Protein AF-A0A951YF61-F1 (afdb_monomer)

Structure (mmCIF, N/CA/C/O backbone):
data_AF-A0A951YF61-F1
#
_entry.id   AF-A0A951YF61-F1
#
loop_
_atom_site.group_PDB
_atom_site.id
_atom_site.type_symbol
_atom_site.label_atom_id
_atom_site.label_alt_id
_atom_site.label_comp_id
_atom_site.label_asym_id
_atom_site.label_entity_id
_atom_site.label_seq_id
_atom_site.pdbx_PDB_ins_code
_atom_site.Cartn_x
_atom_site.Cartn_y
_atom_site.Cartn_z
_atom_site.occupancy
_atom_site.B_iso_or_equiv
_atom_site.auth_seq_id
_atom_site.auth_comp_id
_atom_site.auth_asym_id
_atom_site.auth_atom_id
_atom_site.pdbx_PDB_model_num
ATOM 1 N N . MET A 1 1 ? -25.506 31.146 -11.481 1.00 73.69 1 MET A N 1
ATOM 2 C CA . MET A 1 1 ? -24.614 30.826 -10.342 1.00 73.69 1 MET A CA 1
ATOM 3 C C . MET A 1 1 ? -25.398 30.425 -9.089 1.00 73.69 1 MET A C 1
ATOM 5 O O . MET A 1 1 ? -25.180 29.322 -8.614 1.00 73.69 1 MET A O 1
ATOM 9 N N . VAL A 1 2 ? -26.366 31.233 -8.625 1.00 86.19 2 VAL A N 1
ATOM 10 C CA . VAL A 1 2 ? -27.178 30.964 -7.411 1.00 86.19 2 VAL A CA 1
ATOM 11 C C . VAL A 1 2 ? -27.973 29.649 -7.463 1.00 86.19 2 VAL A C 1
ATOM 13 O O . VAL A 1 2 ? -28.016 28.915 -6.482 1.00 86.19 2 VAL A O 1
ATOM 16 N N . ILE A 1 3 ? -28.563 29.312 -8.616 1.00 84.50 3 ILE A N 1
ATOM 17 C CA . ILE A 1 3 ? -29.319 28.057 -8.779 1.00 84.50 3 ILE A CA 1
ATOM 18 C C . ILE A 1 3 ? -28.386 26.847 -8.641 1.00 84.50 3 ILE A C 1
ATOM 20 O O . ILE A 1 3 ? -28.692 25.931 -7.891 1.00 84.50 3 ILE A O 1
ATOM 24 N N . HIS A 1 4 ? -27.213 26.886 -9.281 1.00 85.00 4 HIS A N 1
ATOM 25 C CA . HIS A 1 4 ? -26.214 25.816 -9.204 1.00 85.00 4 HIS A CA 1
ATOM 26 C C . HIS A 1 4 ? -25.682 25.613 -7.776 1.00 85.00 4 HIS A C 1
ATOM 28 O O . HIS A 1 4 ? -25.505 24.477 -7.335 1.00 85.00 4 HIS A O 1
ATOM 34 N N . THR A 1 5 ? -25.437 26.697 -7.031 1.00 87.62 5 THR A N 1
ATOM 35 C CA . THR A 1 5 ? -25.013 26.612 -5.624 1.00 87.62 5 THR A CA 1
ATOM 36 C C . THR A 1 5 ? -26.134 26.102 -4.720 1.00 87.62 5 THR A C 1
ATOM 38 O O . THR A 1 5 ? -25.877 25.292 -3.835 1.00 87.62 5 THR A O 1
ATOM 41 N N . ALA A 1 6 ? -27.385 26.502 -4.959 1.00 89.69 6 ALA A N 1
ATOM 42 C CA . ALA A 1 6 ? -28.530 26.012 -4.194 1.00 89.69 6 ALA A CA 1
ATOM 43 C C . ALA A 1 6 ? -28.802 24.517 -4.443 1.00 89.69 6 ALA A C 1
ATOM 45 O O . ALA A 1 6 ? -29.037 23.770 -3.490 1.00 89.69 6 ALA A O 1
ATOM 46 N N . THR A 1 7 ? -28.714 24.052 -5.695 1.00 89.94 7 THR A N 1
ATOM 47 C CA . THR A 1 7 ? -28.892 22.633 -6.047 1.00 89.94 7 THR A CA 1
ATOM 48 C C . THR A 1 7 ? -27.768 21.763 -5.491 1.00 89.94 7 THR A C 1
ATOM 50 O O . THR A 1 7 ? -28.031 20.707 -4.922 1.00 89.94 7 THR A O 1
ATOM 53 N N . THR A 1 8 ? -26.510 22.205 -5.581 1.00 90.94 8 THR A N 1
ATOM 54 C CA . THR A 1 8 ? -25.388 21.460 -4.980 1.00 90.94 8 THR A CA 1
ATOM 55 C C . THR A 1 8 ? -25.484 21.407 -3.456 1.00 90.94 8 THR A C 1
ATOM 57 O O . THR A 1 8 ? -25.251 20.348 -2.874 1.00 90.94 8 THR A O 1
ATOM 60 N N . LEU A 1 9 ? -25.883 22.502 -2.799 1.00 90.62 9 LEU A N 1
ATOM 61 C CA . LEU A 1 9 ? -26.043 22.537 -1.344 1.00 90.62 9 LEU A CA 1
ATOM 62 C C . LEU A 1 9 ? -27.172 21.617 -0.865 1.00 90.62 9 LEU A C 1
ATOM 64 O O . LEU A 1 9 ? -26.981 20.860 0.084 1.00 90.62 9 LEU A O 1
ATOM 68 N N . THR A 1 10 ? -28.327 21.636 -1.531 1.00 89.25 10 THR A N 1
ATOM 69 C CA . THR A 1 10 ? -29.471 20.779 -1.173 1.00 89.25 10 THR A CA 1
ATOM 70 C C . THR A 1 10 ? -29.161 19.297 -1.370 1.00 89.25 10 THR A C 1
ATOM 72 O O . THR A 1 10 ? -29.391 18.511 -0.451 1.00 89.25 10 THR A O 1
ATOM 75 N N . ILE A 1 11 ? -28.552 18.907 -2.497 1.00 91.25 11 ILE A N 1
ATOM 76 C CA . ILE A 1 11 ? -28.112 17.519 -2.728 1.00 91.25 11 ILE A CA 1
ATOM 77 C C . ILE A 1 11 ? -27.099 17.087 -1.660 1.00 91.25 11 ILE A C 1
ATOM 79 O O . ILE A 1 11 ? -27.238 16.011 -1.073 1.00 91.25 11 ILE A O 1
ATOM 83 N N . ARG A 1 12 ? -26.110 17.938 -1.355 1.00 89.06 12 ARG A N 1
ATOM 84 C CA . ARG A 1 12 ? -25.097 17.660 -0.328 1.00 89.06 12 ARG A CA 1
ATOM 85 C C . ARG A 1 12 ? -25.721 17.489 1.057 1.00 89.06 12 ARG A C 1
ATOM 87 O O . ARG A 1 12 ? -25.354 16.555 1.761 1.00 89.06 12 ARG A O 1
ATOM 94 N N . LEU A 1 13 ? -26.676 18.337 1.442 1.00 88.88 13 LEU A N 1
ATOM 95 C CA . LEU A 1 13 ? -27.381 18.233 2.725 1.00 88.88 13 LEU A CA 1
ATOM 96 C C . LEU A 1 13 ? -28.215 16.950 2.824 1.00 88.88 13 LEU A C 1
ATOM 98 O O . LEU A 1 13 ? -28.198 16.297 3.866 1.00 88.88 13 LEU A O 1
ATOM 102 N N . ILE A 1 14 ? -28.899 16.555 1.746 1.00 89.62 14 ILE A N 1
ATOM 103 C CA . ILE A 1 14 ? -29.672 15.304 1.698 1.00 89.62 14 ILE A CA 1
ATOM 104 C C . ILE A 1 14 ? -28.743 14.090 1.834 1.00 89.62 14 ILE A C 1
ATOM 106 O O . ILE A 1 14 ? -29.035 13.187 2.619 1.00 89.62 14 ILE A O 1
ATOM 110 N N . LEU A 1 15 ? -27.615 14.074 1.114 1.00 83.81 15 LEU A N 1
ATOM 111 C CA . LEU A 1 15 ? -26.609 13.013 1.218 1.00 83.81 15 LEU A CA 1
ATOM 112 C C . LEU A 1 15 ? -26.015 12.938 2.627 1.00 83.81 15 LEU A C 1
ATOM 114 O O . LEU A 1 15 ? -26.013 11.864 3.222 1.00 83.81 15 LEU A O 1
ATOM 118 N N . LEU A 1 16 ? -25.583 14.069 3.193 1.00 82.62 16 LEU A N 1
ATOM 119 C CA . LEU A 1 16 ? -25.013 14.123 4.541 1.00 82.62 16 LEU A CA 1
ATOM 120 C C . LEU A 1 16 ? -26.012 13.662 5.603 1.00 82.62 16 LEU A C 1
ATOM 122 O O . LEU A 1 16 ? -25.642 12.892 6.485 1.00 82.62 16 LEU A O 1
ATOM 126 N N . ASN A 1 17 ? -27.281 14.068 5.507 1.00 82.75 17 ASN A N 1
ATOM 127 C CA . ASN A 1 17 ? -28.309 13.613 6.441 1.00 82.75 17 ASN A CA 1
ATOM 128 C C . ASN A 1 17 ? -28.613 12.122 6.286 1.00 82.75 17 ASN A C 1
ATOM 130 O O . ASN A 1 17 ? -28.782 11.449 7.298 1.00 82.75 17 ASN A O 1
ATOM 134 N N . ARG A 1 18 ? -28.641 11.579 5.062 1.00 81.06 18 ARG A N 1
ATOM 135 C CA . ARG A 1 18 ? -28.805 10.130 4.853 1.00 81.06 18 ARG A CA 1
ATOM 136 C C . ARG A 1 18 ? -27.631 9.339 5.419 1.00 81.06 18 ARG A C 1
ATOM 138 O O . ARG A 1 18 ? -27.862 8.374 6.136 1.00 81.06 18 ARG A O 1
ATOM 145 N N . VAL A 1 19 ? -26.398 9.764 5.146 1.00 74.88 19 VAL A N 1
ATOM 146 C CA . VAL A 1 19 ? -25.181 9.120 5.665 1.00 74.88 19 VAL A CA 1
ATOM 147 C C . VAL A 1 19 ? -25.150 9.189 7.190 1.00 74.88 19 VAL A C 1
ATOM 149 O O . VAL A 1 19 ? -25.006 8.159 7.835 1.00 74.88 19 VAL A O 1
ATOM 152 N N . LYS A 1 20 ? -25.395 10.366 7.780 1.00 74.25 20 LYS A N 1
ATOM 153 C CA . LYS A 1 20 ? -25.482 10.546 9.236 1.00 74.25 20 LYS A CA 1
ATOM 154 C C . LYS A 1 20 ? -26.567 9.668 9.860 1.00 74.25 20 LYS A C 1
ATOM 156 O O . LYS A 1 20 ? -26.330 9.043 10.886 1.00 74.25 20 LYS A O 1
ATOM 161 N N . HIS A 1 21 ? -27.751 9.612 9.254 1.00 70.69 21 HIS A N 1
ATOM 162 C CA . HIS A 1 21 ? -28.854 8.785 9.747 1.00 70.69 21 HIS A CA 1
ATOM 163 C C . HIS A 1 21 ? -28.537 7.292 9.653 1.00 70.69 21 HIS A C 1
ATOM 165 O O . HIS A 1 21 ? -28.846 6.549 10.578 1.00 70.69 21 HIS A O 1
ATOM 171 N N . ASN A 1 22 ? -27.882 6.857 8.575 1.00 64.44 22 ASN A N 1
ATOM 172 C CA . ASN A 1 22 ? -27.458 5.469 8.396 1.00 64.44 22 ASN A CA 1
ATOM 173 C C . ASN A 1 22 ? -26.302 5.075 9.332 1.00 64.44 22 ASN A C 1
ATOM 175 O O . ASN A 1 22 ? -26.303 3.946 9.814 1.00 64.44 22 ASN A O 1
ATOM 179 N N . LEU A 1 23 ? -25.384 6.000 9.640 1.00 65.50 23 LEU A N 1
ATOM 180 C CA . LEU A 1 23 ? -24.336 5.839 10.659 1.00 65.50 23 LEU A CA 1
ATOM 181 C C . LEU A 1 23 ? -24.937 5.684 12.061 1.00 65.50 23 LEU A C 1
ATOM 183 O O . LEU A 1 23 ? -24.612 4.743 12.773 1.00 65.50 23 LEU A O 1
ATOM 187 N N . ILE A 1 24 ? -25.870 6.567 12.444 1.00 63.41 24 ILE A N 1
ATOM 188 C CA . ILE A 1 24 ? -26.538 6.512 13.759 1.00 63.41 24 ILE A CA 1
ATOM 189 C C . ILE A 1 24 ? -27.401 5.248 13.894 1.00 63.41 24 ILE A C 1
ATOM 191 O O . ILE A 1 24 ? -27.515 4.695 14.984 1.00 63.41 24 ILE A O 1
ATOM 195 N N . LYS A 1 25 ? -28.005 4.776 12.796 1.00 61.78 25 LYS A N 1
ATOM 196 C CA . LYS A 1 25 ? -28.762 3.517 12.760 1.00 61.78 25 LYS A CA 1
ATOM 197 C C . LYS A 1 25 ? -27.886 2.258 12.744 1.00 61.78 25 LYS A C 1
ATOM 199 O O . LYS A 1 25 ? -28.442 1.173 12.863 1.00 61.78 25 LYS A O 1
ATOM 204 N N . GLY A 1 26 ? -26.567 2.383 12.575 1.00 58.09 26 GLY A N 1
ATOM 205 C CA . GLY A 1 26 ? -25.647 1.245 12.465 1.00 58.09 26 GLY A CA 1
ATOM 206 C C . GLY A 1 26 ? -25.730 0.478 11.138 1.00 58.09 26 GLY A C 1
ATOM 207 O O . GLY A 1 26 ? -25.148 -0.593 11.021 1.00 58.09 26 GLY A O 1
ATOM 208 N N . ASN A 1 27 ? -26.434 1.008 10.129 1.00 55.34 27 ASN A N 1
ATOM 209 C CA . ASN A 1 27 ? -26.542 0.386 8.800 1.00 55.34 27 ASN A CA 1
ATOM 210 C C . ASN A 1 27 ? -25.282 0.593 7.946 1.00 55.34 27 ASN A C 1
ATOM 212 O O . ASN A 1 27 ? -25.083 -0.108 6.958 1.00 55.34 27 ASN A O 1
ATOM 216 N N . VAL A 1 28 ? -24.480 1.601 8.286 1.00 62.78 28 VAL A N 1
ATOM 217 C CA . VAL A 1 28 ? -23.180 1.897 7.684 1.00 62.78 28 VAL A CA 1
ATOM 218 C C . VAL A 1 28 ? -22.221 2.106 8.841 1.00 62.78 28 VAL A C 1
ATOM 220 O O . VAL A 1 28 ? -22.506 2.910 9.730 1.00 62.78 28 VAL A O 1
ATOM 223 N N . GLY A 1 29 ? -21.110 1.387 8.836 1.00 72.81 29 GLY A N 1
ATOM 224 C CA . GLY A 1 29 ? -20.110 1.489 9.878 1.00 72.81 29 GLY A CA 1
ATOM 225 C C . GLY A 1 29 ? -18.817 0.797 9.485 1.00 72.81 29 GLY A C 1
ATOM 226 O O . GLY A 1 29 ? -18.794 0.026 8.531 1.00 72.81 29 GLY A O 1
ATOM 227 N N . PHE A 1 30 ? -17.761 1.114 10.217 1.00 82.25 30 PHE A N 1
ATOM 228 C CA . PHE A 1 30 ? -16.417 0.630 9.988 1.00 82.25 30 PHE A CA 1
ATOM 229 C C . PHE A 1 30 ? -16.247 -0.720 10.670 1.00 82.25 30 PHE A C 1
ATOM 231 O O . PHE A 1 30 ? -16.452 -0.837 11.886 1.00 82.25 30 PHE A O 1
ATOM 238 N N . ASN A 1 31 ? -15.886 -1.743 9.899 1.00 88.88 31 ASN A N 1
ATOM 239 C CA . ASN A 1 31 ? -15.579 -3.061 10.444 1.00 88.88 31 ASN A CA 1
ATOM 240 C C . ASN A 1 31 ? -14.391 -2.923 11.400 1.00 88.88 31 ASN A C 1
ATOM 242 O O . ASN A 1 31 ? -13.278 -2.604 10.987 1.00 88.88 31 ASN A O 1
ATOM 246 N N . THR A 1 32 ? -14.661 -3.104 12.690 1.00 90.50 32 THR A N 1
ATOM 247 C CA . THR A 1 32 ? -13.733 -2.767 13.766 1.00 90.50 32 THR A CA 1
ATOM 248 C C . THR A 1 32 ? -13.248 -4.028 14.468 1.00 90.50 32 THR A C 1
ATOM 250 O O . THR A 1 32 ? -14.054 -4.866 14.882 1.00 90.50 32 THR A O 1
ATOM 253 N N . LEU A 1 33 ? -11.937 -4.131 14.648 1.00 91.56 33 LEU A N 1
ATOM 254 C CA . LEU A 1 33 ? -11.266 -5.165 15.427 1.00 91.56 33 LEU A CA 1
ATOM 255 C C . LEU A 1 33 ? -10.700 -4.561 16.718 1.00 91.56 33 LEU A C 1
ATOM 257 O O . LEU A 1 33 ? -10.075 -3.504 16.677 1.00 91.56 33 LEU A O 1
ATOM 261 N N . ILE A 1 34 ? -10.875 -5.237 17.856 1.00 90.75 34 ILE A N 1
ATOM 262 C CA . ILE A 1 34 ? -10.226 -4.850 19.121 1.00 90.75 34 ILE A CA 1
ATOM 263 C C . ILE A 1 34 ? -9.007 -5.743 19.371 1.00 90.75 34 ILE A C 1
ATOM 265 O O . ILE A 1 34 ? -9.116 -6.968 19.345 1.00 90.75 34 ILE A O 1
ATOM 269 N N . ILE A 1 35 ? -7.853 -5.143 19.660 1.00 89.25 35 ILE A N 1
ATOM 270 C CA . ILE A 1 35 ? -6.665 -5.850 20.148 1.00 89.25 35 ILE A CA 1
ATOM 271 C C . ILE A 1 35 ? -6.509 -5.546 21.635 1.00 89.25 35 ILE A C 1
ATOM 273 O O . ILE A 1 35 ? -6.228 -4.412 22.021 1.00 89.25 35 ILE A O 1
ATOM 277 N N . GLY A 1 36 ? -6.708 -6.568 22.460 1.00 84.50 36 GLY A N 1
ATOM 278 C CA . GLY A 1 36 ? -6.761 -6.462 23.914 1.00 84.50 36 GLY A CA 1
ATOM 279 C C . GLY A 1 36 ? -7.874 -7.344 24.473 1.00 84.50 36 GLY A C 1
ATOM 280 O O . GLY A 1 36 ? -8.996 -7.337 23.976 1.00 84.50 36 GLY A O 1
ATOM 281 N N . GLY A 1 37 ? -7.554 -8.127 25.501 1.00 73.94 37 GLY A N 1
ATOM 282 C CA . GLY A 1 37 ? -8.523 -8.964 26.221 1.00 73.94 37 GLY A CA 1
ATOM 283 C C . GLY A 1 37 ? -8.593 -8.653 27.716 1.00 73.94 37 GLY A C 1
ATOM 284 O O . GLY A 1 37 ? -9.170 -9.420 28.477 1.00 73.94 37 GLY A O 1
ATOM 285 N N . ASN A 1 38 ? -7.967 -7.561 28.156 1.0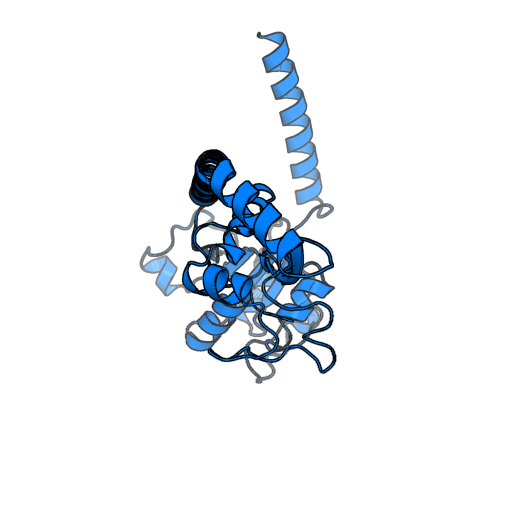0 78.00 38 ASN A N 1
ATOM 286 C CA . ASN A 1 38 ? -7.973 -7.135 29.551 1.00 78.00 38 ASN A CA 1
ATOM 287 C C . ASN A 1 38 ? -9.276 -6.384 29.897 1.00 78.00 38 ASN A C 1
ATOM 289 O O . ASN A 1 38 ? -10.100 -6.063 29.037 1.00 78.00 38 ASN A O 1
ATOM 293 N N . GLN A 1 39 ? -9.457 -6.067 31.181 1.00 79.62 39 GLN A N 1
ATOM 294 C CA . GLN A 1 39 ? -10.623 -5.315 31.650 1.00 79.62 39 GLN A CA 1
ATOM 295 C C . GLN A 1 39 ? -10.740 -3.935 30.974 1.00 79.62 39 GLN A C 1
ATOM 297 O O . GLN A 1 39 ? -11.849 -3.507 30.667 1.00 79.62 39 GLN A O 1
ATOM 302 N N . LYS A 1 40 ? -9.610 -3.283 30.652 1.00 79.19 40 LYS A N 1
ATOM 303 C CA . LYS A 1 40 ? -9.591 -2.002 29.926 1.00 79.19 40 LYS A CA 1
ATOM 304 C C . LYS A 1 40 ? -10.273 -2.107 28.560 1.00 79.19 40 LYS A C 1
ATOM 306 O O . LYS A 1 40 ? -11.107 -1.265 28.241 1.00 79.19 40 LYS A O 1
ATOM 311 N N . ALA A 1 41 ? -9.983 -3.156 27.786 1.00 83.19 41 ALA A N 1
ATOM 312 C CA . ALA A 1 41 ? -10.622 -3.398 26.493 1.00 83.19 41 ALA A CA 1
ATOM 313 C C . ALA A 1 41 ? -12.144 -3.606 26.625 1.00 83.19 41 ALA A C 1
ATOM 315 O O . ALA A 1 41 ? -12.919 -3.093 25.815 1.00 83.19 41 ALA A O 1
ATOM 316 N N . ILE A 1 42 ? -12.586 -4.299 27.683 1.00 85.81 42 ILE A N 1
ATOM 317 C CA . ILE A 1 42 ? -14.012 -4.507 27.985 1.00 85.81 42 ILE A CA 1
ATOM 318 C C . ILE A 1 42 ? -14.697 -3.179 28.325 1.00 85.81 42 ILE A C 1
ATOM 320 O O . ILE A 1 42 ? -15.775 -2.887 27.800 1.00 85.81 42 ILE A O 1
ATOM 324 N N . ASP A 1 43 ? -14.083 -2.370 29.186 1.00 84.75 43 ASP A N 1
ATOM 325 C CA . ASP A 1 43 ? -14.619 -1.070 29.594 1.00 84.75 43 ASP A CA 1
ATOM 326 C C . ASP A 1 43 ? -14.667 -0.100 28.407 1.00 84.75 43 ASP A C 1
ATOM 328 O O . ASP A 1 43 ? -15.663 0.603 28.212 1.00 84.75 43 ASP A O 1
ATOM 332 N N . LEU A 1 44 ? -13.646 -0.135 27.545 1.00 84.25 44 LEU A N 1
ATOM 333 C CA . LEU A 1 44 ? -13.605 0.612 26.295 1.00 84.25 44 LEU A CA 1
ATOM 334 C C . LEU A 1 44 ? -14.759 0.209 25.370 1.00 84.25 44 LEU A C 1
ATOM 336 O O . LEU A 1 44 ? -15.533 1.068 24.951 1.00 84.25 44 LEU A O 1
ATOM 340 N N . TYR A 1 45 ? -14.939 -1.087 25.110 1.00 86.81 45 TYR A N 1
ATOM 341 C CA . TYR A 1 45 ? -16.046 -1.589 24.294 1.00 86.81 45 TYR A CA 1
ATOM 342 C C . TYR A 1 45 ? -17.413 -1.163 24.843 1.00 86.81 45 TYR A C 1
ATOM 344 O O . TYR A 1 45 ? -18.274 -0.699 24.088 1.00 86.81 45 TYR A O 1
ATOM 352 N N . LYS A 1 46 ? -17.612 -1.262 26.164 1.00 86.31 46 LYS A N 1
ATOM 353 C CA . LYS A 1 46 ? -18.848 -0.823 26.825 1.00 86.31 46 LYS A CA 1
ATOM 354 C C . LYS A 1 46 ? -19.058 0.681 26.710 1.00 86.31 46 LYS A C 1
ATOM 356 O O . LYS A 1 46 ? -20.186 1.102 26.474 1.00 86.31 46 LYS A O 1
ATOM 361 N N . SER A 1 47 ? -18.004 1.485 26.839 1.00 82.19 47 SER A N 1
ATOM 362 C CA . SER A 1 47 ? -18.099 2.942 26.705 1.00 82.19 47 SER A CA 1
ATOM 363 C C . SER A 1 47 ? -18.470 3.366 25.278 1.00 82.19 47 SER A C 1
ATOM 365 O O . SER A 1 47 ? -19.348 4.209 25.100 1.00 82.19 47 SER A O 1
ATOM 367 N N . ILE A 1 48 ? -17.894 2.716 24.259 1.00 80.44 48 ILE A N 1
ATOM 368 C CA . ILE A 1 48 ? -18.196 2.992 22.848 1.00 80.44 48 ILE A CA 1
ATOM 369 C C . ILE A 1 48 ? -19.629 2.557 22.520 1.00 80.44 48 ILE A C 1
ATOM 371 O O . ILE A 1 48 ? -20.395 3.337 21.956 1.00 80.44 48 ILE A O 1
ATOM 375 N N . THR A 1 49 ? -20.017 1.345 22.924 1.00 79.94 49 THR A N 1
ATOM 376 C CA . THR A 1 49 ? -21.338 0.768 22.615 1.00 79.94 49 THR A CA 1
ATOM 377 C C . THR A 1 49 ? -22.466 1.402 23.437 1.00 79.94 49 THR A C 1
ATOM 379 O O . THR A 1 49 ? -23.596 1.509 22.967 1.00 79.94 49 THR A O 1
ATOM 382 N N . GLY A 1 50 ? -22.177 1.841 24.666 1.00 73.38 50 GLY A N 1
ATOM 383 C CA . GLY A 1 50 ? -23.136 2.494 25.561 1.00 73.38 50 GLY A CA 1
ATOM 384 C C . GLY A 1 50 ? -23.400 3.965 25.229 1.00 73.38 50 GLY A C 1
ATOM 385 O O . GLY A 1 50 ? -24.395 4.534 25.685 1.00 73.38 50 GLY A O 1
ATOM 386 N N . SER A 1 51 ? -22.543 4.594 24.422 1.00 67.75 51 SER A N 1
ATOM 387 C CA . SER A 1 51 ? -22.735 5.972 23.977 1.00 67.75 51 SER A CA 1
ATOM 388 C C . SER A 1 51 ? -23.855 6.062 22.921 1.00 67.75 51 SER A C 1
ATOM 390 O O . SER A 1 51 ? -23.914 5.298 21.960 1.00 67.75 51 SER A O 1
ATOM 392 N N . ARG A 1 52 ? -24.769 7.042 23.049 1.00 55.34 52 ARG A N 1
ATOM 393 C CA . ARG A 1 52 ? -25.847 7.297 22.055 1.00 55.34 52 ARG A CA 1
ATOM 394 C C . ARG A 1 52 ? -25.322 7.736 20.679 1.00 55.34 52 ARG A C 1
ATOM 396 O O . ARG A 1 52 ? -26.101 7.860 19.735 1.00 55.34 52 ARG A O 1
ATOM 403 N N . ARG A 1 53 ? -24.025 8.026 20.576 1.00 57.28 53 ARG A N 1
ATOM 404 C CA . ARG A 1 53 ? -23.320 8.377 19.346 1.00 57.28 53 ARG A CA 1
ATOM 405 C C . ARG A 1 53 ? -22.328 7.264 19.043 1.00 57.28 53 ARG A C 1
ATOM 407 O O . ARG A 1 53 ? -21.128 7.465 19.181 1.00 57.28 53 ARG A O 1
ATOM 414 N N . ALA A 1 54 ? -22.834 6.105 18.624 1.00 58.47 54 ALA A N 1
ATOM 415 C CA . ALA A 1 54 ? -21.974 5.073 18.063 1.00 58.47 54 ALA A CA 1
ATOM 416 C C . ALA A 1 54 ? -21.081 5.735 17.002 1.00 58.47 54 ALA A C 1
ATOM 418 O O . ALA A 1 54 ? -21.585 6.358 16.064 1.00 58.47 54 ALA A O 1
ATOM 419 N N . LEU A 1 55 ? -19.762 5.633 17.165 1.00 63.53 55 LEU A N 1
ATOM 420 C CA . LEU A 1 55 ? -18.741 6.229 16.291 1.00 63.53 55 LEU A CA 1
ATOM 421 C C . LEU A 1 55 ? -18.728 5.596 14.878 1.00 63.53 55 LEU A C 1
ATOM 423 O O . LEU A 1 55 ? -17.767 5.741 14.129 1.00 63.53 55 LEU A O 1
ATOM 427 N N . GLY A 1 56 ? -19.800 4.889 14.508 1.00 72.69 56 GLY A N 1
ATOM 428 C CA . GLY A 1 56 ? -19.894 4.059 13.320 1.00 72.69 56 GLY A CA 1
ATOM 429 C C . GLY A 1 56 ? -19.166 2.726 13.469 1.00 72.69 56 GLY A C 1
ATOM 430 O O . GLY A 1 56 ? -18.955 2.074 12.464 1.00 72.69 56 GLY A O 1
ATOM 431 N N . ASN A 1 57 ? -18.755 2.301 14.666 1.00 83.75 57 ASN A N 1
ATOM 432 C CA . ASN A 1 57 ? -18.042 1.033 14.842 1.00 83.75 57 ASN A CA 1
ATOM 433 C C . ASN A 1 57 ? -18.968 -0.179 14.699 1.00 83.75 57 ASN A C 1
ATOM 435 O O . ASN A 1 57 ? -19.945 -0.309 15.436 1.00 83.75 57 ASN A O 1
ATOM 439 N N . VAL A 1 58 ? -18.612 -1.103 13.806 1.00 85.69 58 VAL A N 1
ATOM 440 C CA . VAL A 1 58 ? -19.199 -2.446 13.717 1.00 85.69 58 VAL A CA 1
ATOM 441 C C . VAL A 1 58 ? -18.151 -3.439 14.197 1.00 85.69 58 VAL A C 1
ATOM 443 O O . VAL A 1 58 ? -17.281 -3.860 13.437 1.00 85.69 58 VAL A O 1
ATOM 446 N N . PHE A 1 59 ? -18.207 -3.799 15.477 1.00 88.62 59 PHE A N 1
ATOM 447 C CA . PHE A 1 59 ? -17.234 -4.710 16.073 1.00 88.62 59 PHE A CA 1
ATOM 448 C C . PHE A 1 59 ? -17.392 -6.131 15.519 1.00 88.62 59 PHE A C 1
ATOM 450 O O . PHE A 1 59 ? -18.412 -6.781 15.743 1.00 88.62 59 PHE A O 1
ATOM 457 N N . LYS A 1 60 ? -16.380 -6.612 14.788 1.00 90.12 60 LYS A N 1
ATOM 458 C CA . LYS A 1 60 ? -16.359 -7.964 14.202 1.00 90.12 60 LYS A CA 1
ATOM 459 C C . LYS A 1 60 ? -15.816 -9.013 15.158 1.00 90.12 60 LYS A C 1
ATOM 461 O O . LYS A 1 60 ? -16.223 -10.166 15.077 1.00 90.12 60 LYS A O 1
ATOM 466 N N . GLY A 1 61 ? -14.932 -8.615 16.066 1.00 89.69 61 GLY A N 1
ATOM 467 C CA . GLY A 1 61 ? -14.342 -9.506 17.051 1.00 89.69 61 GLY A CA 1
ATOM 468 C C . GLY A 1 61 ? -13.141 -8.891 17.754 1.00 89.69 61 GLY A C 1
ATOM 469 O O . GLY A 1 61 ? -12.879 -7.690 17.627 1.00 89.69 61 GLY A O 1
ATOM 470 N N . PHE A 1 62 ? -12.420 -9.720 18.502 1.00 90.69 62 PHE A N 1
ATOM 471 C CA . PHE A 1 62 ? -11.230 -9.302 19.237 1.00 90.69 62 PHE A CA 1
ATOM 472 C C . PHE A 1 62 ? -10.074 -10.313 19.136 1.00 90.69 62 PHE A C 1
ATOM 474 O O . PHE A 1 62 ? -10.281 -11.489 18.818 1.00 90.69 62 PHE A O 1
ATOM 481 N N . ILE A 1 63 ? -8.857 -9.840 19.421 1.00 89.12 63 ILE A N 1
ATOM 482 C CA . ILE A 1 63 ? -7.615 -10.625 19.517 1.00 89.12 63 ILE A CA 1
ATOM 483 C C . ILE A 1 63 ? -6.945 -10.350 20.870 1.00 89.12 63 ILE A C 1
ATOM 485 O O . ILE A 1 63 ? -6.889 -9.207 21.327 1.00 89.12 63 ILE A O 1
ATOM 489 N N . TYR A 1 64 ? -6.391 -11.386 21.502 1.00 82.62 64 TYR A N 1
ATOM 490 C CA . TYR A 1 64 ? -5.609 -11.239 22.734 1.00 82.62 64 TYR A CA 1
ATOM 491 C C . TYR A 1 64 ? -4.209 -10.662 22.473 1.00 82.62 64 TYR A C 1
ATOM 493 O O . TYR A 1 64 ? -3.496 -11.136 21.587 1.00 82.62 64 TYR A O 1
ATOM 501 N N . SER A 1 65 ? -3.809 -9.683 23.295 1.00 71.62 65 SER A N 1
ATOM 502 C CA . SER A 1 65 ? -2.440 -9.136 23.341 1.00 71.62 65 SER A CA 1
ATOM 503 C C . SER A 1 65 ? -1.447 -10.164 23.897 1.00 71.62 65 SER A C 1
ATOM 505 O O . SER A 1 65 ? -0.409 -10.446 23.303 1.00 71.62 65 SER A O 1
ATOM 507 N N . THR A 1 66 ? -1.819 -10.808 25.004 1.00 66.25 66 THR A N 1
ATOM 508 C CA . THR A 1 66 ? -0.928 -11.651 25.810 1.00 66.25 66 THR A CA 1
ATOM 509 C C . THR A 1 66 ? -1.523 -13.057 25.945 1.00 66.25 66 THR A C 1
ATOM 511 O O . THR A 1 66 ? -2.736 -13.240 25.856 1.00 66.25 66 THR A O 1
ATOM 514 N N . LYS A 1 67 ? -0.677 -14.078 26.149 1.00 57.06 67 LYS A N 1
ATOM 515 C CA . LYS A 1 67 ? -1.107 -15.483 26.330 1.00 57.06 67 LYS A CA 1
ATOM 516 C C . LYS A 1 67 ? -1.910 -15.728 27.614 1.00 57.06 67 LYS A C 1
ATOM 518 O O . LYS A 1 67 ? -2.458 -16.815 27.775 1.00 57.06 67 LYS A O 1
ATOM 523 N N . GLU A 1 68 ? -1.945 -14.768 28.534 1.00 53.50 68 GLU A N 1
ATOM 524 C CA . GLU A 1 68 ? -2.696 -14.910 29.775 1.00 53.50 68 GLU A CA 1
ATOM 525 C C . GLU A 1 68 ? -4.182 -14.630 29.550 1.00 53.50 68 GLU A C 1
ATOM 527 O O . GLU A 1 68 ? -4.587 -13.594 29.024 1.00 53.50 68 GLU A O 1
ATOM 532 N N . ASN A 1 69 ? -4.981 -15.619 29.950 1.00 52.72 69 ASN A N 1
ATOM 533 C CA . ASN A 1 69 ? -6.429 -15.695 29.828 1.00 52.72 69 ASN A CA 1
ATOM 534 C C . ASN A 1 69 ? -7.131 -14.550 30.581 1.00 52.72 69 ASN A C 1
ATOM 536 O O . ASN A 1 69 ? -7.611 -14.723 31.702 1.00 52.72 69 ASN A O 1
ATOM 540 N N . GLY A 1 70 ? -7.232 -13.384 29.947 1.00 54.47 70 GLY A N 1
ATOM 541 C CA . GLY A 1 70 ? -8.143 -12.307 30.332 1.00 54.47 70 GLY A CA 1
ATOM 542 C C . GLY A 1 70 ? -9.574 -12.661 29.935 1.00 54.47 70 GLY A C 1
ATOM 543 O O . GLY A 1 70 ? -10.096 -12.203 28.923 1.00 54.47 70 GLY A O 1
ATOM 544 N N . ASN A 1 71 ? -10.206 -13.549 30.697 1.00 64.56 71 ASN A N 1
ATOM 545 C CA . ASN A 1 71 ? -11.551 -14.029 30.401 1.00 64.56 71 ASN A CA 1
ATOM 546 C C . ASN A 1 71 ? -12.594 -12.938 30.683 1.00 64.56 71 ASN A C 1
ATOM 548 O O . ASN A 1 71 ? -12.891 -12.634 31.836 1.00 64.56 71 ASN A O 1
ATOM 552 N N . GLY A 1 72 ? -13.195 -12.394 29.625 1.00 70.75 72 GLY A N 1
ATOM 553 C CA . GLY A 1 72 ? -14.380 -11.539 29.738 1.00 70.75 72 GLY A CA 1
ATOM 554 C C . GLY A 1 72 ? -14.839 -10.934 28.414 1.00 70.75 72 GLY A C 1
ATOM 555 O O . GLY A 1 72 ? -16.040 -10.807 28.186 1.00 70.75 72 GLY A O 1
ATOM 556 N N . MET A 1 73 ? -13.911 -10.631 27.500 1.00 80.44 73 MET A N 1
ATOM 557 C CA . MET A 1 73 ? -14.241 -10.051 26.189 1.00 80.44 73 MET A CA 1
ATOM 558 C C . MET A 1 73 ? -15.040 -11.019 25.301 1.00 80.44 73 MET A C 1
ATOM 560 O O . MET A 1 73 ? -15.938 -10.594 24.577 1.00 80.44 73 MET A O 1
ATOM 564 N N . SER A 1 74 ? -14.778 -12.326 25.429 1.00 80.94 74 SER A N 1
ATOM 565 C CA . SER A 1 74 ? -15.475 -13.403 24.710 1.00 80.94 74 SER A CA 1
ATOM 566 C C . SER A 1 74 ? -16.980 -13.475 24.985 1.00 80.94 74 SER A C 1
ATOM 568 O O . SER A 1 74 ? -17.712 -14.083 24.210 1.00 80.94 74 SER A O 1
ATOM 570 N N . GLN A 1 75 ? -17.460 -12.843 26.062 1.00 82.62 75 GLN A N 1
ATOM 571 C CA . GLN A 1 75 ? -18.892 -12.718 26.352 1.00 82.62 75 GLN A CA 1
ATOM 572 C C . GLN A 1 75 ? -19.584 -11.670 25.470 1.00 82.62 75 GLN A C 1
ATOM 574 O O . GLN A 1 75 ? -20.801 -11.716 25.309 1.00 82.62 75 GLN A O 1
ATOM 579 N N . TYR A 1 76 ? -18.824 -10.715 24.931 1.00 84.50 76 TYR A N 1
ATOM 580 C CA . TYR A 1 76 ? -19.347 -9.586 24.164 1.00 84.50 76 TYR A CA 1
ATOM 581 C C . TYR A 1 76 ? -19.021 -9.686 22.673 1.00 84.50 76 TYR A C 1
ATOM 583 O O . TYR A 1 76 ? -19.830 -9.262 21.852 1.00 84.50 76 TYR A O 1
ATOM 591 N N . LEU A 1 77 ? -17.850 -10.229 22.323 1.00 86.62 77 LEU A N 1
ATOM 592 C CA . LEU A 1 77 ? -17.356 -10.323 20.950 1.00 86.62 77 LEU A CA 1
ATOM 593 C C . LEU A 1 77 ? -16.714 -11.690 20.682 1.00 86.62 77 LEU A C 1
ATOM 595 O O . LEU A 1 77 ? -16.103 -12.260 21.586 1.00 86.62 77 LEU A O 1
ATOM 599 N N . PRO A 1 78 ? -16.796 -12.217 19.448 1.00 88.19 78 PRO A N 1
ATOM 600 C CA . PRO A 1 78 ? -16.106 -13.449 19.088 1.00 88.19 78 PRO A CA 1
ATOM 601 C C . PRO A 1 78 ? -14.587 -13.234 19.052 1.00 88.19 78 PRO A C 1
ATOM 603 O O . PRO A 1 78 ? -14.095 -12.188 18.621 1.00 88.19 78 PRO A O 1
ATOM 606 N N . GLN A 1 79 ? -13.838 -14.245 19.488 1.00 89.00 79 GLN A N 1
ATOM 607 C CA . GLN A 1 79 ? -12.386 -14.269 19.339 1.00 89.00 79 GLN A CA 1
ATOM 608 C C . GLN A 1 79 ? -12.044 -14.699 17.909 1.00 89.00 79 GLN A C 1
ATOM 610 O O . GLN A 1 79 ? -12.411 -15.801 17.506 1.00 89.00 79 GLN A O 1
ATOM 615 N N . LEU A 1 80 ? -11.339 -13.847 17.160 1.00 87.50 80 LEU A N 1
ATOM 616 C CA . LEU A 1 80 ? -11.002 -14.116 15.752 1.00 87.50 80 LEU A CA 1
ATOM 617 C C . LEU A 1 80 ? -9.653 -14.825 15.576 1.00 87.50 80 LEU A C 1
ATOM 619 O O . LEU A 1 80 ? -9.392 -15.366 14.510 1.00 87.50 80 LEU A O 1
ATOM 623 N N . GLY A 1 81 ? -8.812 -14.852 16.615 1.00 85.56 81 GLY A N 1
ATOM 624 C CA . GLY A 1 81 ? -7.541 -15.577 16.600 1.00 85.56 81 GLY A CA 1
ATOM 625 C C . GLY A 1 81 ? -6.489 -14.960 17.519 1.00 85.56 81 GLY A C 1
ATOM 626 O O . GLY A 1 81 ? -6.803 -14.459 18.605 1.00 85.56 81 GLY A O 1
ATOM 627 N N . HIS A 1 82 ? -5.233 -15.021 17.076 1.00 86.00 82 HIS A N 1
ATOM 628 C CA . HIS A 1 82 ? -4.056 -14.498 17.776 1.00 86.00 82 HIS A CA 1
ATOM 629 C C . HIS A 1 82 ? -3.354 -13.398 16.973 1.00 86.00 82 HIS A C 1
ATOM 631 O O . HIS A 1 82 ? -3.547 -13.269 15.768 1.00 86.00 82 HIS A O 1
ATOM 637 N N . LEU A 1 83 ? -2.465 -12.644 17.631 1.00 84.06 83 LEU A N 1
ATOM 638 C CA . LEU A 1 83 ? -1.696 -11.572 16.991 1.00 84.06 83 LEU A CA 1
ATOM 639 C C . LEU A 1 83 ? -0.848 -12.055 15.795 1.00 84.06 83 LEU A C 1
ATOM 641 O O . LEU A 1 83 ? -0.560 -11.286 14.883 1.00 84.06 83 LEU A O 1
ATOM 645 N N . SER A 1 84 ? -0.470 -13.336 15.768 1.00 85.38 84 SER A N 1
ATOM 646 C CA . SER A 1 84 ? 0.238 -13.961 14.644 1.00 85.38 84 SER A CA 1
ATOM 647 C C . SER A 1 84 ? -0.581 -14.056 13.357 1.00 85.38 84 SER A C 1
ATOM 649 O O . SER A 1 84 ? 0.011 -14.199 12.297 1.00 85.38 84 SER A O 1
ATOM 651 N N . GLU A 1 85 ? -1.909 -14.009 13.451 1.00 87.69 85 GLU A N 1
ATOM 652 C CA . GLU A 1 85 ? -2.842 -14.133 12.325 1.00 87.69 85 GLU A CA 1
ATOM 653 C C . GLU A 1 85 ? -3.514 -12.792 11.997 1.00 87.69 85 GLU A C 1
ATOM 655 O O . GLU A 1 85 ? -4.478 -12.749 11.236 1.00 87.69 85 GLU A O 1
ATOM 660 N N . LEU A 1 86 ? -3.011 -11.693 12.569 1.00 88.50 86 LEU A N 1
ATOM 661 C CA . LEU A 1 86 ? -3.593 -10.358 12.458 1.00 88.50 86 LEU A CA 1
ATOM 662 C C . LEU A 1 86 ? -3.833 -9.951 11.001 1.00 88.50 86 LEU A C 1
ATOM 664 O O . LEU A 1 86 ? -4.917 -9.482 10.670 1.00 88.50 86 LEU A O 1
ATOM 668 N N . GLU A 1 87 ? -2.851 -10.163 10.125 1.00 87.88 87 GLU A N 1
ATOM 669 C CA . GLU A 1 87 ? -2.950 -9.798 8.712 1.00 87.88 87 GLU A CA 1
ATOM 670 C C . GLU A 1 87 ? -4.055 -10.587 7.999 1.00 87.88 87 GLU A C 1
ATOM 672 O O . GLU A 1 87 ? -4.808 -10.022 7.213 1.00 87.88 87 GLU A O 1
ATOM 677 N N . LYS A 1 88 ? -4.181 -11.881 8.313 1.00 89.12 88 LYS A N 1
ATOM 678 C CA . LYS A 1 88 ? -5.198 -12.763 7.733 1.00 89.12 88 LYS A CA 1
ATOM 679 C C . LYS A 1 88 ? -6.602 -12.382 8.207 1.00 89.12 88 LYS A C 1
ATOM 681 O O . LYS A 1 88 ? -7.516 -12.313 7.398 1.00 89.12 88 LYS A O 1
ATOM 686 N N . ILE A 1 89 ? -6.756 -12.091 9.499 1.00 90.94 89 ILE A N 1
ATOM 687 C CA . ILE A 1 89 ? -8.028 -11.673 10.109 1.00 90.94 89 ILE A CA 1
ATOM 688 C C . ILE A 1 89 ? -8.509 -10.347 9.509 1.00 90.94 89 ILE A C 1
ATOM 690 O O . ILE A 1 89 ? -9.706 -10.175 9.283 1.00 90.94 89 ILE A O 1
ATOM 694 N N . ILE A 1 90 ? -7.586 -9.415 9.247 1.00 90.06 90 ILE A N 1
ATOM 695 C CA . ILE A 1 90 ? -7.905 -8.135 8.606 1.00 90.06 90 ILE A CA 1
ATOM 696 C C . ILE A 1 90 ? -8.476 -8.358 7.207 1.00 90.06 90 ILE A C 1
ATOM 698 O O . ILE A 1 90 ? -9.520 -7.788 6.891 1.00 90.06 90 ILE A O 1
ATOM 702 N N . ASP A 1 91 ? -7.824 -9.208 6.414 1.00 88.06 91 ASP A N 1
ATOM 703 C CA . ASP A 1 91 ? -8.230 -9.490 5.037 1.00 88.06 91 ASP A CA 1
ATOM 704 C C . ASP A 1 91 ? -9.532 -10.314 4.966 1.00 88.06 91 ASP A C 1
ATOM 706 O O . ASP A 1 91 ? -10.397 -10.026 4.148 1.00 88.06 91 ASP A O 1
ATOM 710 N N . GLU A 1 92 ? -9.719 -11.320 5.829 1.00 90.94 92 GLU A N 1
ATOM 711 C CA . GLU A 1 92 ? -10.904 -12.201 5.807 1.00 90.94 92 GLU A CA 1
ATOM 712 C C . GLU A 1 92 ? -12.191 -11.524 6.299 1.00 90.94 92 GLU A C 1
ATOM 714 O O . GLU A 1 92 ? -13.294 -11.942 5.936 1.00 90.94 92 GLU A O 1
ATOM 719 N N . HIS A 1 93 ? -12.068 -10.502 7.146 1.00 88.75 93 HIS A N 1
ATOM 720 C CA . HIS A 1 93 ? -13.211 -9.804 7.736 1.00 88.75 93 HIS A CA 1
ATOM 721 C C . HIS A 1 93 ? -13.388 -8.369 7.238 1.00 88.75 93 HIS A C 1
ATOM 723 O O . HIS A 1 93 ? -14.205 -7.641 7.814 1.00 88.75 93 HIS A O 1
ATOM 729 N N . ASP A 1 94 ? -12.651 -7.978 6.193 1.00 88.38 94 ASP A N 1
ATOM 730 C CA . ASP A 1 94 ? -12.637 -6.624 5.634 1.00 88.38 94 ASP A CA 1
ATOM 731 C C . ASP A 1 94 ? -12.521 -5.570 6.748 1.00 88.38 94 ASP A C 1
ATOM 733 O O . ASP A 1 94 ? -13.357 -4.672 6.862 1.00 88.38 94 ASP A O 1
ATOM 737 N N . ILE A 1 95 ? -11.555 -5.745 7.658 1.00 90.06 95 ILE A N 1
ATOM 738 C CA . ILE A 1 95 ? -11.377 -4.847 8.803 1.00 90.06 95 ILE A CA 1
ATOM 739 C C . ILE A 1 95 ? -10.862 -3.498 8.302 1.00 90.06 95 ILE A C 1
ATOM 741 O O . ILE A 1 95 ? -9.825 -3.419 7.653 1.00 90.06 95 ILE A O 1
ATOM 745 N N . GLU A 1 96 ? -11.564 -2.428 8.662 1.00 86.69 96 GLU A N 1
ATOM 746 C CA . GLU A 1 96 ? -11.228 -1.049 8.288 1.00 86.69 96 GLU A CA 1
ATOM 747 C C . GLU A 1 96 ? -10.597 -0.286 9.461 1.00 86.69 96 GLU A C 1
ATOM 749 O O . GLU A 1 96 ? -9.840 0.667 9.264 1.00 86.69 96 GLU A O 1
ATOM 754 N N . GLU A 1 97 ? -10.893 -0.707 10.694 1.00 87.38 97 GLU A N 1
ATOM 755 C CA . GLU A 1 97 ? -10.426 -0.056 11.912 1.00 87.38 97 GLU A CA 1
ATOM 756 C C . GLU A 1 97 ? -9.916 -1.060 12.949 1.00 87.38 97 GLU A C 1
ATOM 758 O O . GLU A 1 97 ? -10.562 -2.066 13.245 1.00 87.38 97 GLU A O 1
ATOM 763 N N . VAL A 1 98 ? -8.772 -0.753 13.557 1.00 89.69 98 VAL A N 1
ATOM 764 C CA . VAL A 1 98 ? -8.185 -1.529 14.650 1.00 89.69 98 VAL A CA 1
ATOM 765 C C . VAL A 1 98 ? -8.064 -0.645 15.884 1.00 89.69 98 VAL A C 1
ATOM 767 O O . VAL A 1 98 ? -7.370 0.370 15.863 1.00 89.69 98 VAL A O 1
ATOM 770 N N . ILE A 1 99 ? -8.721 -1.039 16.974 1.00 88.56 99 ILE A N 1
ATOM 771 C CA . ILE A 1 99 ? -8.631 -0.376 18.275 1.00 88.56 99 ILE A CA 1
ATOM 772 C C . ILE A 1 99 ? -7.684 -1.173 19.171 1.00 88.56 99 ILE A C 1
ATOM 774 O O . ILE A 1 99 ? -7.963 -2.320 19.515 1.00 88.56 99 ILE A O 1
ATOM 778 N N . ILE A 1 100 ? -6.573 -0.560 19.565 1.00 87.06 100 ILE A N 1
ATOM 779 C CA . ILE A 1 100 ? -5.565 -1.147 20.442 1.00 87.06 100 ILE A CA 1
ATOM 780 C C . ILE A 1 100 ? -5.835 -0.683 21.877 1.00 87.06 100 ILE A C 1
ATOM 782 O O . ILE A 1 100 ? -5.733 0.505 22.194 1.00 87.06 100 ILE A O 1
ATOM 786 N N . ALA A 1 101 ? -6.171 -1.641 22.736 1.00 83.06 101 ALA A N 1
ATOM 787 C CA . ALA A 1 101 ? -6.416 -1.470 24.165 1.00 83.06 101 ALA A CA 1
ATOM 788 C C . ALA A 1 101 ? -5.451 -2.367 24.960 1.00 83.06 101 ALA A C 1
ATOM 790 O O . ALA A 1 101 ? -5.860 -3.279 25.681 1.00 83.06 101 ALA A O 1
ATOM 791 N N . VAL A 1 102 ? -4.152 -2.136 24.771 1.00 76.00 102 VAL A N 1
ATOM 792 C CA . VAL A 1 102 ? -3.068 -2.841 25.474 1.00 76.00 102 VAL A CA 1
ATOM 793 C C . VAL A 1 102 ? -2.488 -1.946 26.562 1.00 76.00 102 VAL A C 1
ATOM 795 O O . VAL A 1 102 ? -2.573 -0.723 26.474 1.00 76.00 102 VAL A O 1
ATOM 798 N N . ASP A 1 103 ? -1.923 -2.543 27.608 1.00 68.62 103 ASP A N 1
ATOM 799 C CA . ASP A 1 103 ? -1.272 -1.780 28.668 1.00 68.62 103 ASP A CA 1
ATOM 800 C C . ASP A 1 103 ? 0.055 -1.185 28.175 1.00 68.62 103 ASP A C 1
ATOM 802 O O . ASP A 1 103 ? 0.867 -1.871 27.554 1.00 68.62 103 ASP A O 1
ATOM 806 N N . THR A 1 104 ? 0.313 0.085 28.502 1.00 60.03 104 THR A N 1
ATOM 807 C CA . THR A 1 104 ? 1.528 0.819 28.105 1.00 60.03 104 THR A CA 1
ATOM 808 C C . THR A 1 104 ? 2.817 0.151 28.575 1.00 60.03 104 THR A C 1
ATOM 810 O O . THR A 1 104 ? 3.865 0.372 27.992 1.00 60.03 104 THR A O 1
ATOM 813 N N . SER A 1 105 ? 2.798 -0.751 29.558 1.00 61.47 105 SER A N 1
ATOM 814 C CA . SER A 1 105 ? 3.976 -1.567 29.898 1.00 61.47 105 SER A CA 1
ATOM 815 C C . SER A 1 105 ? 4.468 -2.463 28.747 1.00 61.47 105 SER A C 1
ATOM 817 O O . SER A 1 105 ? 5.616 -2.900 28.769 1.00 61.47 105 SER A O 1
ATOM 819 N N . GLU A 1 106 ? 3.648 -2.705 27.722 1.00 65.75 106 GLU A N 1
ATOM 820 C CA . GLU A 1 106 ? 3.953 -3.558 26.569 1.00 65.75 106 GLU A CA 1
ATOM 821 C C . GLU A 1 106 ? 4.385 -2.748 25.321 1.00 65.75 106 GLU A C 1
ATOM 823 O O . GLU A 1 106 ? 3.972 -3.057 24.204 1.00 65.75 106 GLU A O 1
ATOM 828 N N . HIS A 1 107 ? 5.234 -1.717 25.471 1.00 67.75 107 HIS A N 1
ATOM 829 C CA . HIS A 1 107 ? 5.688 -0.854 24.355 1.00 67.75 107 HIS A CA 1
ATOM 830 C C . HIS A 1 107 ? 6.162 -1.649 23.120 1.00 67.75 107 HIS A C 1
ATOM 832 O O . HIS A 1 107 ? 5.792 -1.329 21.993 1.00 67.75 107 HIS A O 1
ATOM 838 N N . HIS A 1 108 ? 6.922 -2.732 23.322 1.00 72.38 108 HIS A N 1
ATOM 839 C CA . HIS A 1 108 ? 7.403 -3.589 22.230 1.00 72.38 108 HIS A CA 1
ATOM 840 C C . HIS A 1 108 ? 6.282 -4.289 21.455 1.00 72.38 108 HIS A C 1
ATOM 842 O O . HIS A 1 108 ? 6.405 -4.543 20.256 1.00 72.38 108 HIS A O 1
ATOM 848 N N . LEU A 1 109 ? 5.187 -4.628 22.132 1.00 76.44 109 LEU A N 1
ATOM 849 C CA . LEU A 1 109 ? 4.036 -5.262 21.508 1.00 76.44 109 LEU A CA 1
ATOM 850 C C . LEU A 1 109 ? 3.255 -4.243 20.680 1.00 76.44 109 LEU A C 1
ATOM 852 O O . LEU A 1 109 ? 2.867 -4.550 19.554 1.00 76.44 109 LEU A O 1
ATOM 856 N N . LEU A 1 110 ? 3.107 -3.017 21.190 1.00 79.00 110 LEU A N 1
ATOM 857 C CA . LEU A 1 110 ? 2.507 -1.923 20.438 1.00 79.00 110 LEU A CA 1
ATOM 858 C C . LEU A 1 110 ? 3.299 -1.610 19.159 1.00 79.00 110 LEU A C 1
ATOM 860 O O . LEU A 1 110 ? 2.708 -1.536 18.084 1.00 79.00 110 LEU A O 1
ATOM 864 N N . GLU A 1 111 ? 4.625 -1.485 19.248 1.00 77.00 111 GLU A N 1
ATOM 865 C CA . GLU A 1 111 ? 5.488 -1.268 18.078 1.00 77.00 111 GLU A CA 1
ATOM 866 C C . GLU A 1 111 ? 5.349 -2.391 17.041 1.00 77.00 111 GLU A C 1
ATOM 868 O O . GLU A 1 111 ? 5.244 -2.120 15.845 1.00 77.00 111 GLU A O 1
ATOM 873 N N . ASN A 1 112 ? 5.289 -3.650 17.486 1.00 80.81 112 ASN A N 1
ATOM 874 C CA . ASN A 1 112 ? 5.098 -4.806 16.609 1.00 80.81 112 ASN A CA 1
ATOM 875 C C . ASN A 1 112 ? 3.724 -4.778 15.915 1.00 80.81 112 ASN A C 1
ATOM 877 O O . ASN A 1 112 ? 3.646 -5.007 14.708 1.00 80.81 112 ASN A O 1
ATOM 881 N N . ILE A 1 113 ? 2.650 -4.440 16.641 1.00 83.62 113 ILE A N 1
ATOM 882 C CA . ILE A 1 113 ? 1.320 -4.248 16.045 1.00 83.62 113 ILE A CA 1
ATOM 883 C C . ILE A 1 113 ? 1.373 -3.132 14.999 1.00 83.62 113 ILE A C 1
ATOM 885 O O . ILE A 1 113 ? 0.984 -3.347 13.855 1.00 83.62 113 ILE A O 1
ATOM 889 N N . LEU A 1 114 ? 1.881 -1.951 15.363 1.00 81.69 114 LEU A N 1
ATOM 890 C CA . LEU A 1 114 ? 1.943 -0.798 14.462 1.00 81.69 114 LEU A CA 1
ATOM 891 C C . LEU A 1 114 ? 2.767 -1.097 13.206 1.00 81.69 114 LEU A C 1
ATOM 893 O O . LEU A 1 114 ? 2.347 -0.744 12.105 1.00 81.69 114 LEU A O 1
ATOM 897 N N . ALA A 1 115 ? 3.894 -1.797 13.342 1.00 79.25 115 ALA A N 1
ATOM 898 C CA . ALA A 1 115 ? 4.721 -2.202 12.211 1.00 79.25 115 ALA A CA 1
ATOM 899 C C . ALA A 1 115 ? 3.960 -3.119 11.239 1.00 79.25 115 ALA A C 1
ATOM 901 O O . ALA A 1 115 ? 4.014 -2.898 10.028 1.00 79.25 115 ALA A O 1
ATOM 902 N N . ARG A 1 116 ? 3.205 -4.102 11.748 1.00 81.69 116 ARG A N 1
ATOM 903 C CA . ARG A 1 116 ? 2.377 -5.004 10.923 1.00 81.69 116 ARG A CA 1
ATOM 904 C C . ARG A 1 116 ? 1.226 -4.276 10.236 1.00 81.69 116 ARG A C 1
ATOM 906 O O . ARG A 1 116 ? 0.949 -4.525 9.066 1.00 81.69 116 ARG A O 1
ATOM 913 N N . LEU A 1 117 ? 0.583 -3.348 10.944 1.00 82.44 117 LEU A N 1
ATOM 914 C CA . LEU A 1 117 ? -0.543 -2.573 10.419 1.00 82.44 117 LEU A CA 1
ATOM 915 C C . LEU A 1 117 ? -0.111 -1.462 9.448 1.00 82.44 117 LEU A C 1
ATOM 917 O O . LEU A 1 117 ? -0.920 -1.032 8.633 1.00 82.44 117 LEU A O 1
ATOM 921 N N . SER A 1 118 ? 1.154 -1.027 9.481 1.00 73.19 118 SER A N 1
ATOM 922 C CA . SER A 1 118 ? 1.662 0.083 8.654 1.00 73.19 118 SER A CA 1
ATOM 923 C C . SER A 1 118 ? 1.535 -0.128 7.143 1.00 73.19 118 SER A C 1
ATOM 925 O O . SER A 1 118 ? 1.414 0.834 6.388 1.00 73.19 118 SER A O 1
ATOM 927 N N . TYR A 1 119 ? 1.521 -1.384 6.696 1.00 69.56 119 TYR A N 1
ATOM 928 C CA . TYR A 1 119 ? 1.408 -1.749 5.284 1.00 69.56 119 TYR A CA 1
ATOM 929 C C . TYR A 1 119 ? -0.020 -2.109 4.866 1.00 69.56 119 TYR A C 1
ATOM 931 O O . TYR A 1 119 ? -0.209 -2.675 3.789 1.00 69.56 119 TYR A O 1
ATOM 939 N N . ARG A 1 120 ? -1.024 -1.818 5.699 1.00 74.25 120 ARG A N 1
ATOM 940 C CA . ARG A 1 120 ? -2.434 -2.109 5.429 1.00 74.25 120 ARG A CA 1
ATOM 941 C C . ARG A 1 120 ? -3.267 -0.828 5.500 1.00 74.25 120 ARG A C 1
ATOM 943 O O . ARG A 1 120 ? -2.955 0.055 6.295 1.00 74.25 120 ARG A O 1
ATOM 950 N N . PRO A 1 121 ? -4.333 -0.712 4.694 1.00 73.25 121 PRO A N 1
ATOM 951 C CA . PRO A 1 121 ? -5.191 0.470 4.665 1.00 73.25 121 PRO A CA 1
ATOM 952 C C . PRO A 1 121 ? -6.180 0.477 5.846 1.00 73.25 121 PRO A C 1
ATOM 954 O O . PRO A 1 121 ? -7.382 0.623 5.648 1.00 73.25 121 PRO A O 1
ATOM 957 N N . VAL A 1 122 ? -5.686 0.292 7.072 1.00 83.19 122 VAL A N 1
ATOM 958 C CA . VAL A 1 122 ? -6.504 0.232 8.290 1.00 83.19 122 VAL A CA 1
ATOM 959 C C . VAL A 1 122 ? -6.237 1.434 9.182 1.00 83.19 122 VAL A C 1
ATOM 961 O O . VAL A 1 122 ? -5.096 1.857 9.377 1.00 83.19 122 VAL A O 1
ATOM 964 N N . VAL A 1 123 ? -7.301 1.993 9.750 1.00 81.38 123 VAL A N 1
ATOM 965 C CA . VAL A 1 123 ? -7.193 3.083 10.719 1.00 81.38 123 VAL A CA 1
ATOM 966 C C . VAL A 1 123 ? -6.858 2.487 12.077 1.00 81.38 123 VAL A C 1
ATOM 968 O O . VAL A 1 123 ? -7.619 1.679 12.606 1.00 81.38 123 VAL A O 1
ATOM 971 N N . VAL A 1 124 ? -5.734 2.895 12.663 1.00 83.31 124 VAL A N 1
ATOM 972 C CA . VAL A 1 124 ? -5.343 2.441 13.998 1.00 83.31 124 VAL A CA 1
ATOM 973 C C . VAL A 1 124 ? -5.746 3.485 15.031 1.00 83.31 124 VAL A C 1
ATOM 975 O O . VAL A 1 124 ? -5.407 4.664 14.927 1.00 83.31 124 VAL A O 1
ATOM 978 N N . LYS A 1 125 ? -6.483 3.049 16.047 1.00 83.56 125 LYS A N 1
ATOM 979 C CA . LYS A 1 125 ? -6.886 3.858 17.196 1.00 83.56 125 LYS A CA 1
ATOM 980 C C . LYS A 1 125 ? -6.297 3.267 18.465 1.00 83.56 125 LYS A C 1
ATOM 982 O O . LYS A 1 125 ? -6.363 2.060 18.660 1.00 83.56 125 LYS A O 1
ATOM 987 N N . ILE A 1 126 ? -5.764 4.104 19.344 1.00 81.88 126 ILE A N 1
ATOM 988 C CA . ILE A 1 126 ? -5.178 3.672 20.618 1.00 81.88 126 ILE A CA 1
ATOM 989 C C . ILE A 1 126 ? -5.881 4.371 21.766 1.00 81.88 126 ILE A C 1
ATOM 991 O O . ILE A 1 126 ? -6.103 5.580 21.711 1.00 81.88 126 ILE A O 1
ATOM 995 N N . GLN A 1 127 ? -6.214 3.625 22.814 1.00 77.19 127 GLN A N 1
ATOM 996 C CA . GLN A 1 127 ? -6.667 4.221 24.063 1.00 77.19 127 GLN A CA 1
ATOM 997 C C . GLN A 1 127 ? -5.460 4.829 24.811 1.00 77.19 127 GLN A C 1
ATOM 999 O O . GLN A 1 127 ? -4.554 4.078 25.163 1.00 77.19 127 GLN A O 1
ATOM 1004 N N . PRO A 1 128 ? -5.410 6.156 25.042 1.00 70.69 128 PRO A N 1
ATOM 1005 C CA . PRO A 1 128 ? -4.331 6.778 25.802 1.00 70.69 128 PRO A CA 1
ATOM 1006 C C . PRO A 1 128 ? -4.429 6.445 27.288 1.00 70.69 128 PRO A C 1
ATOM 1008 O O . PRO A 1 128 ? -5.527 6.236 27.817 1.00 70.69 128 PRO A O 1
ATOM 1011 N N . ASP A 1 129 ? -3.294 6.492 27.981 1.00 70.50 129 ASP A N 1
ATOM 1012 C CA . ASP A 1 129 ? -3.278 6.380 29.434 1.00 70.50 129 ASP A CA 1
ATOM 1013 C C . ASP A 1 129 ? -3.660 7.703 30.113 1.00 70.50 129 ASP A C 1
ATOM 1015 O O . ASP A 1 129 ? -3.513 8.802 29.574 1.00 70.50 129 ASP A O 1
ATOM 1019 N N . LEU A 1 130 ? -4.118 7.609 31.366 1.00 61.97 130 LEU A N 1
ATOM 1020 C CA . LEU A 1 130 ? -4.474 8.775 32.186 1.00 61.97 130 LEU A CA 1
ATOM 1021 C C . LEU A 1 130 ? -3.310 9.768 32.336 1.00 61.97 130 LEU A C 1
ATOM 1023 O O . LEU A 1 130 ? -3.543 10.975 32.395 1.00 61.97 130 LEU A O 1
ATOM 1027 N N . TYR A 1 131 ? -2.065 9.280 32.372 1.00 58.38 131 TYR A N 1
ATOM 1028 C CA . TYR A 1 131 ? -0.877 10.132 32.445 1.00 58.38 131 TYR A CA 1
ATOM 1029 C C . TYR A 1 131 ? -0.716 11.005 31.191 1.00 58.38 131 TYR A C 1
ATOM 1031 O O . TYR A 1 131 ? -0.408 12.193 31.301 1.00 58.38 131 TYR A O 1
ATOM 1039 N N . ASP A 1 132 ? -1.005 10.464 30.008 1.00 66.12 132 ASP A N 1
ATOM 1040 C CA . ASP A 1 132 ? -0.917 11.190 28.736 1.00 66.12 132 ASP A CA 1
ATOM 1041 C C . ASP A 1 132 ? -1.973 12.300 28.651 1.00 66.12 132 ASP A C 1
ATOM 1043 O O . ASP A 1 132 ? -1.710 13.401 28.159 1.00 66.12 132 ASP A O 1
ATOM 10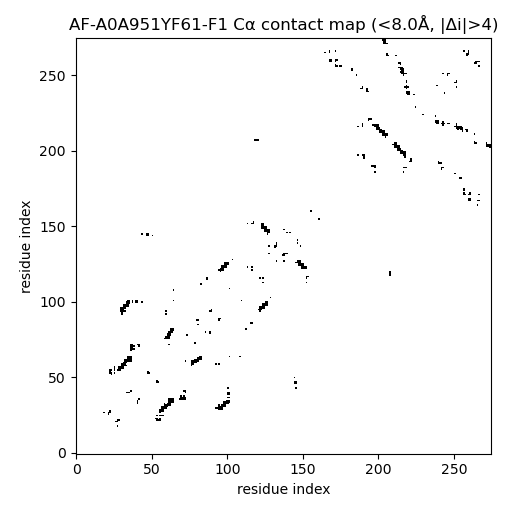47 N N . ILE A 1 133 ? -3.159 12.037 29.208 1.00 64.75 133 ILE A N 1
ATOM 1048 C CA . ILE A 1 133 ? -4.252 13.010 29.298 1.00 64.75 133 ILE A CA 1
ATOM 1049 C C . ILE A 1 133 ? -3.884 14.148 30.261 1.00 64.75 133 ILE A C 1
ATOM 1051 O O . ILE A 1 133 ? -4.005 15.319 29.904 1.00 64.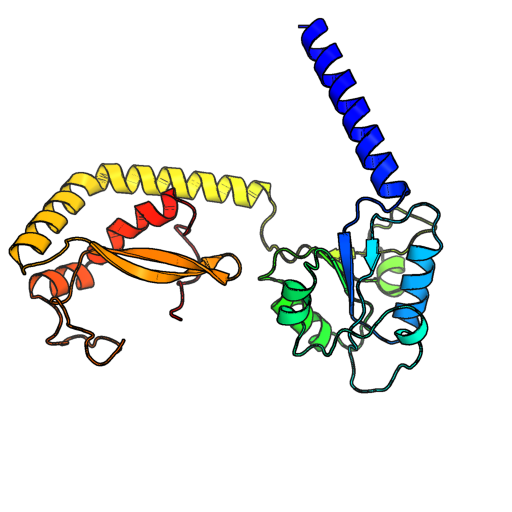75 133 ILE A O 1
ATOM 1055 N N . ILE A 1 134 ? -3.417 13.824 31.473 1.00 61.94 134 ILE A N 1
ATOM 1056 C CA . ILE A 1 134 ? -3.095 14.824 32.509 1.00 61.94 134 ILE A CA 1
ATOM 1057 C C . ILE A 1 134 ? -1.868 15.657 32.121 1.00 61.94 134 ILE A C 1
ATOM 1059 O O . ILE A 1 134 ? -1.829 16.857 32.387 1.00 61.94 134 ILE A O 1
ATOM 1063 N N . SER A 1 135 ? -0.883 15.048 31.458 1.00 65.44 135 SER A N 1
ATOM 1064 C CA . SER A 1 135 ? 0.306 15.749 30.955 1.00 65.44 135 SER A CA 1
ATOM 1065 C C . SER A 1 135 ? 0.010 16.692 29.780 1.00 65.44 135 SER A C 1
ATOM 1067 O O . SER A 1 135 ? 0.884 17.462 29.383 1.00 65.44 135 SER A O 1
ATOM 1069 N N . GLY A 1 136 ? -1.205 16.660 29.217 1.00 58.78 136 GLY A N 1
ATOM 1070 C CA . GLY A 1 136 ? -1.608 17.498 28.086 1.00 58.78 136 GLY A CA 1
ATOM 1071 C C . GLY A 1 136 ? -0.989 17.081 26.749 1.00 58.78 136 GLY A C 1
ATOM 1072 O O . GLY A 1 136 ? -1.114 17.809 25.763 1.00 58.78 136 GLY A O 1
ATOM 1073 N N . SER A 1 137 ? -0.339 15.914 26.697 1.00 57.62 137 SER A N 1
ATOM 1074 C CA . SER A 1 137 ? 0.255 15.360 25.474 1.00 57.62 137 SER A CA 1
ATOM 1075 C C . SER A 1 137 ? -0.802 14.958 24.434 1.00 57.62 137 SER A C 1
ATOM 1077 O O . SER A 1 137 ? -0.519 14.921 23.236 1.00 57.62 137 SER A O 1
ATOM 1079 N N . VAL A 1 138 ? -2.049 14.754 24.872 1.00 58.75 138 VAL A N 1
ATOM 1080 C CA . VAL A 1 138 ? -3.200 14.429 24.025 1.00 58.75 138 VAL A CA 1
ATOM 1081 C C . VAL A 1 138 ? -4.256 15.526 24.144 1.00 58.75 138 VAL A C 1
ATOM 1083 O O . VAL A 1 138 ? -4.781 15.794 25.224 1.00 58.75 138 VAL A O 1
ATOM 1086 N N . LYS A 1 139 ? -4.621 16.155 23.020 1.00 52.72 139 LYS A N 1
ATOM 1087 C CA . LYS A 1 139 ? -5.754 17.092 22.973 1.00 52.72 139 LYS A CA 1
ATOM 1088 C C . LYS A 1 139 ? -7.064 16.305 23.016 1.00 52.72 139 LYS A C 1
ATOM 1090 O O . LYS A 1 139 ? -7.421 15.662 22.032 1.00 52.72 139 LYS A O 1
ATOM 1095 N N . THR A 1 140 ? -7.791 16.371 24.126 1.00 54.56 140 THR A N 1
ATOM 1096 C CA . THR A 1 140 ? -9.108 15.735 24.267 1.00 54.56 140 THR A CA 1
ATOM 1097 C C . THR A 1 140 ? -10.215 16.714 23.862 1.00 54.56 140 THR A C 1
ATOM 1099 O O . THR A 1 140 ? -10.232 17.868 24.285 1.00 54.56 140 THR A O 1
ATOM 1102 N N . SER A 1 141 ? -11.131 16.289 22.988 1.00 46.12 141 SER A N 1
ATOM 1103 C CA . SER A 1 141 ? -12.257 17.116 22.510 1.00 46.12 141 SER A CA 1
ATOM 1104 C C . SER A 1 141 ? -13.628 16.637 22.997 1.00 46.12 141 SER A C 1
ATOM 1106 O O . SER A 1 141 ? -14.601 17.377 22.867 1.00 46.12 141 SER A O 1
ATOM 1108 N N . ASN A 1 142 ? -13.709 15.449 23.607 1.00 51.88 142 ASN A N 1
ATOM 1109 C CA . ASN A 1 142 ? -14.950 14.860 24.110 1.00 51.88 142 ASN A CA 1
ATOM 1110 C C . ASN A 1 142 ? -14.809 14.491 25.595 1.00 51.88 142 ASN A C 1
ATOM 1112 O O . ASN A 1 142 ? -13.866 13.810 25.982 1.00 51.88 142 ASN A O 1
ATOM 1116 N N . VAL A 1 143 ? -15.761 14.949 26.416 1.00 46.56 143 VAL A N 1
ATOM 1117 C CA . VAL A 1 143 ? -15.768 14.791 27.888 1.00 46.56 143 VAL A CA 1
ATOM 1118 C C . VAL A 1 143 ? -16.458 13.488 28.341 1.00 46.56 143 VAL A C 1
ATOM 1120 O O . VAL A 1 143 ? -16.271 13.064 29.475 1.00 46.56 143 VAL A O 1
ATOM 1123 N N . TYR A 1 144 ? -17.237 12.835 27.467 1.00 43.06 144 TYR A N 1
ATOM 1124 C CA . TYR A 1 144 ? -18.102 11.693 27.822 1.00 43.06 144 TYR A CA 1
ATOM 1125 C C . TYR A 1 144 ? -17.921 10.435 26.956 1.00 43.06 144 TYR A C 1
ATOM 1127 O O . TYR A 1 144 ? -18.594 9.439 27.206 1.00 43.06 144 TYR A O 1
ATOM 1135 N N . ASP A 1 145 ? -17.032 10.465 25.963 1.00 55.44 145 ASP A N 1
ATOM 1136 C CA . ASP A 1 145 ? -16.811 9.352 25.032 1.00 55.44 145 ASP A CA 1
ATOM 1137 C C . ASP A 1 145 ? -15.413 8.750 25.242 1.00 55.44 145 ASP A C 1
ATOM 1139 O O . ASP A 1 145 ? -14.522 9.404 25.788 1.00 55.44 145 ASP A O 1
ATOM 1143 N N . ALA A 1 146 ? -15.210 7.512 24.783 1.00 58.84 146 ALA A N 1
ATOM 1144 C CA . ALA A 1 146 ? -13.894 6.884 24.749 1.00 58.84 146 ALA A CA 1
ATOM 1145 C C . ALA A 1 146 ? -12.875 7.796 24.046 1.00 58.84 146 ALA A C 1
ATOM 1147 O O . ALA A 1 146 ? -13.024 8.111 22.862 1.00 58.84 146 ALA A O 1
ATOM 1148 N N . VAL A 1 147 ? -11.833 8.216 24.764 1.00 57.78 147 VAL A N 1
ATOM 1149 C CA . VAL A 1 147 ? -10.726 8.960 24.161 1.00 57.78 147 VAL A CA 1
ATOM 1150 C C . VAL A 1 147 ? -9.888 7.958 23.380 1.00 57.78 147 VAL A C 1
ATOM 1152 O O . VAL A 1 147 ? -9.359 7.012 23.952 1.00 57.78 147 VAL A O 1
ATOM 1155 N N . LEU A 1 148 ? -9.792 8.154 22.070 1.00 62.41 148 LEU A N 1
ATOM 1156 C CA . LEU A 1 148 ? -8.966 7.340 21.188 1.00 62.41 148 LEU A CA 1
ATOM 1157 C C . LEU A 1 148 ? -8.023 8.265 20.420 1.00 62.41 148 LEU A C 1
ATOM 1159 O O . LEU A 1 148 ? -8.465 9.212 19.767 1.00 62.41 148 LEU A O 1
ATOM 1163 N N . ILE A 1 149 ? -6.722 7.993 20.493 1.00 65.69 149 ILE A N 1
ATOM 1164 C CA . ILE A 1 149 ? -5.722 8.618 19.633 1.00 65.69 149 ILE A CA 1
ATOM 1165 C C . ILE A 1 149 ? -5.776 7.910 18.285 1.00 65.69 149 ILE A C 1
ATOM 1167 O O . ILE A 1 149 ? -5.539 6.708 18.200 1.00 65.69 149 ILE A O 1
ATOM 1171 N N . HIS A 1 150 ? -6.053 8.662 17.225 1.00 59.06 150 HIS A N 1
ATOM 1172 C CA . HIS A 1 150 ? -5.875 8.175 15.864 1.00 59.06 150 HIS A CA 1
ATOM 1173 C C . HIS A 1 150 ? -4.386 8.177 15.526 1.00 59.06 150 HIS A C 1
ATOM 1175 O O . HIS A 1 150 ? -3.777 9.243 15.412 1.00 59.06 150 HIS A O 1
ATOM 1181 N N . ILE A 1 151 ? -3.813 6.993 15.343 1.00 60.31 151 ILE A N 1
ATOM 1182 C CA . ILE A 1 151 ? -2.492 6.842 14.750 1.00 60.31 151 ILE A CA 1
ATOM 1183 C C . ILE A 1 151 ? -2.726 6.511 13.289 1.00 60.31 151 ILE A C 1
ATOM 1185 O O . ILE A 1 151 ? -3.143 5.409 12.952 1.00 60.31 151 ILE A O 1
ATOM 1189 N N . TYR A 1 152 ? -2.485 7.488 12.420 1.00 54.66 152 TYR A N 1
ATOM 1190 C CA . TYR A 1 152 ? -2.354 7.215 10.998 1.00 54.66 152 TYR A CA 1
ATOM 1191 C C . TYR A 1 152 ? -1.020 6.476 10.825 1.00 54.66 152 TYR A C 1
ATOM 1193 O O . TYR A 1 152 ? 0.022 7.095 11.045 1.00 54.66 152 TYR A O 1
ATOM 1201 N N . PRO A 1 153 ? -1.010 5.175 10.473 1.00 53.50 153 PRO A N 1
ATOM 1202 C CA . PRO A 1 153 ? 0.240 4.457 10.212 1.00 53.50 153 PRO A CA 1
ATOM 1203 C C . PRO A 1 153 ? 0.952 5.018 8.972 1.00 53.50 153 PRO A C 1
ATOM 1205 O O . PRO A 1 153 ? 2.139 4.780 8.753 1.00 53.50 153 PRO A O 1
ATOM 1208 N N . ASP A 1 154 ? 0.214 5.781 8.161 1.00 52.09 154 ASP A N 1
ATOM 1209 C CA . ASP A 1 154 ? 0.714 6.506 7.013 1.00 52.09 154 ASP A CA 1
ATOM 1210 C C . ASP A 1 154 ? 1.703 7.597 7.441 1.00 52.09 154 ASP A C 1
ATOM 1212 O O . ASP A 1 154 ? 1.337 8.683 7.890 1.00 52.09 154 ASP A O 1
ATOM 1216 N N . LEU A 1 155 ? 2.987 7.330 7.197 1.00 55.22 155 LEU A N 1
ATOM 1217 C CA . LEU A 1 155 ? 4.093 8.283 7.357 1.00 55.22 155 LEU A CA 1
ATOM 1218 C C . LEU A 1 155 ? 3.931 9.561 6.500 1.00 55.22 155 LEU A C 1
ATOM 1220 O O . LEU A 1 155 ? 4.698 10.509 6.661 1.00 55.22 155 LEU A O 1
ATOM 1224 N N . MET A 1 156 ? 2.971 9.591 5.565 1.00 63.44 156 MET A N 1
ATOM 1225 C CA . MET A 1 156 ? 2.723 10.703 4.646 1.00 63.44 156 MET A CA 1
ATOM 1226 C C . MET A 1 156 ? 1.247 11.135 4.667 1.00 63.44 156 MET A C 1
ATOM 1228 O O . MET A 1 156 ? 0.389 10.353 4.258 1.00 63.44 156 MET A O 1
ATOM 1232 N N . PRO A 1 157 ? 0.946 12.398 5.024 1.00 73.75 157 PRO A N 1
ATOM 1233 C CA . PRO A 1 157 ? -0.383 12.984 4.864 1.00 73.75 157 PRO A CA 1
ATOM 1234 C C . PRO A 1 157 ? -0.922 12.880 3.428 1.00 73.75 157 PRO A C 1
ATOM 1236 O O . PRO A 1 157 ? -0.156 12.939 2.460 1.00 73.75 157 PRO A O 1
ATOM 1239 N N . ASP A 1 158 ? -2.249 12.847 3.272 1.00 77.31 158 ASP A N 1
ATOM 1240 C CA . ASP A 1 158 ? -2.914 12.699 1.965 1.00 77.31 158 ASP A CA 1
ATOM 1241 C C . ASP A 1 158 ? -2.464 13.733 0.924 1.00 77.31 158 ASP A C 1
ATOM 1243 O O . ASP A 1 158 ? -2.203 13.396 -0.233 1.00 77.31 158 ASP A O 1
ATOM 1247 N N . TRP A 1 159 ? -2.309 14.998 1.326 1.00 79.19 159 TRP A N 1
ATOM 1248 C CA . TRP A 1 159 ? -1.836 16.054 0.426 1.00 79.19 159 TRP A CA 1
ATOM 1249 C C . TRP A 1 159 ? -0.418 15.765 -0.086 1.00 79.19 159 TRP A C 1
ATOM 1251 O O . TRP A 1 159 ? -0.125 15.986 -1.261 1.00 79.19 159 TRP A O 1
ATOM 1261 N N . GLN A 1 160 ? 0.447 15.205 0.763 1.00 83.94 160 GLN A N 1
ATOM 1262 C CA . GLN A 1 160 ? 1.815 14.854 0.403 1.00 83.94 160 GLN A CA 1
ATOM 1263 C C . GLN A 1 160 ? 1.828 13.665 -0.563 1.00 83.94 160 GLN A C 1
ATOM 1265 O O . GLN A 1 160 ? 2.615 13.659 -1.511 1.00 83.94 160 GLN A O 1
ATOM 1270 N N . ARG A 1 161 ? 0.921 12.695 -0.384 1.00 84.00 161 ARG A N 1
ATOM 1271 C CA . ARG A 1 161 ? 0.715 11.573 -1.314 1.00 84.00 161 ARG A CA 1
ATOM 1272 C C . ARG A 1 161 ? 0.278 12.067 -2.695 1.00 84.00 161 ARG A C 1
ATOM 1274 O O . ARG A 1 161 ? 0.847 11.643 -3.701 1.00 84.00 161 ARG A O 1
ATOM 1281 N N . VAL A 1 162 ? -0.671 13.004 -2.753 1.00 88.69 162 VAL A N 1
ATOM 1282 C CA . VAL A 1 162 ? -1.129 13.617 -4.013 1.00 88.69 162 VAL A CA 1
ATOM 1283 C C . VAL A 1 162 ? 0.002 14.391 -4.694 1.00 88.69 162 VAL A C 1
ATOM 1285 O O . VAL A 1 162 ? 0.252 14.187 -5.883 1.00 88.69 162 VAL A O 1
ATOM 1288 N N . CYS A 1 163 ? 0.739 15.225 -3.954 1.00 92.31 163 CYS A N 1
ATOM 1289 C CA . CYS A 1 163 ? 1.892 15.951 -4.490 1.00 92.31 163 CYS A CA 1
ATOM 1290 C C . CYS A 1 163 ? 2.971 14.997 -5.015 1.00 92.31 163 CYS A C 1
ATOM 1292 O O .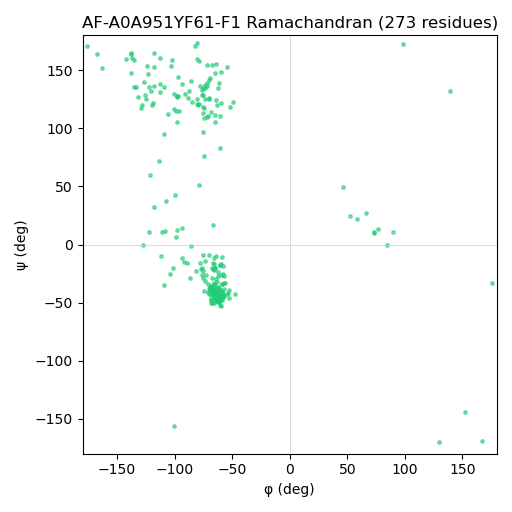 CYS A 1 163 ? 3.459 15.166 -6.133 1.00 92.31 163 CYS A O 1
ATOM 1294 N N . LYS A 1 164 ? 3.308 13.956 -4.248 1.00 91.44 164 LYS A N 1
ATOM 1295 C CA . LYS A 1 164 ? 4.268 12.927 -4.657 1.00 91.44 164 LYS A CA 1
ATOM 1296 C C . LYS A 1 164 ? 3.825 12.229 -5.940 1.00 91.44 164 LYS A C 1
ATOM 1298 O O . LYS A 1 164 ? 4.635 12.054 -6.849 1.00 91.44 164 LYS A O 1
ATOM 1303 N N . ARG A 1 165 ? 2.539 11.885 -6.044 1.00 92.88 165 ARG A N 1
ATOM 1304 C CA . ARG A 1 165 ? 1.965 11.256 -7.236 1.00 92.88 165 ARG A CA 1
ATOM 1305 C C . ARG A 1 165 ? 2.050 12.164 -8.462 1.00 92.88 165 ARG A C 1
ATOM 1307 O O . ARG A 1 165 ? 2.400 11.689 -9.539 1.00 92.88 165 ARG A O 1
ATOM 1314 N N . ALA A 1 166 ? 1.766 13.455 -8.305 1.00 94.38 166 ALA A N 1
ATOM 1315 C CA . ALA A 1 166 ? 1.899 14.427 -9.386 1.00 94.38 166 ALA A CA 1
ATOM 1316 C C . ALA A 1 166 ? 3.354 14.533 -9.872 1.00 94.38 166 ALA A C 1
ATOM 1318 O O . ALA A 1 166 ? 3.599 14.480 -11.077 1.00 94.38 166 ALA A O 1
ATOM 1319 N N . ILE A 1 167 ? 4.318 14.601 -8.945 1.00 95.38 167 ILE A N 1
ATOM 1320 C CA . ILE A 1 167 ? 5.753 14.616 -9.267 1.00 95.38 167 ILE A CA 1
ATOM 1321 C C . ILE A 1 167 ? 6.146 13.353 -10.039 1.00 95.38 167 ILE A C 1
ATOM 1323 O O . ILE A 1 167 ? 6.787 13.459 -11.081 1.00 95.38 167 ILE A O 1
ATOM 1327 N N . ASP A 1 168 ? 5.729 12.173 -9.574 1.00 95.44 168 ASP A N 1
ATOM 1328 C CA . ASP A 1 168 ? 6.033 10.900 -10.235 1.00 95.44 168 ASP A CA 1
ATOM 1329 C C . ASP A 1 168 ? 5.516 10.848 -11.673 1.00 95.44 168 ASP A C 1
ATOM 1331 O O . ASP A 1 168 ? 6.237 10.410 -12.572 1.00 95.44 168 ASP A O 1
ATOM 1335 N N . ILE A 1 169 ? 4.283 11.308 -11.899 1.00 95.69 169 ILE A N 1
ATOM 1336 C CA . ILE A 1 169 ? 3.673 11.341 -13.230 1.00 95.69 169 ILE A CA 1
ATOM 1337 C C . ILE A 1 169 ? 4.423 12.321 -14.136 1.00 95.69 169 ILE A C 1
ATOM 1339 O O . ILE A 1 169 ? 4.814 11.944 -15.239 1.00 95.69 169 ILE A O 1
ATOM 1343 N N . ILE A 1 170 ? 4.654 13.555 -13.676 1.00 96.81 170 ILE A N 1
ATOM 1344 C CA . ILE A 1 170 ? 5.318 14.601 -14.468 1.00 96.81 170 ILE A CA 1
ATOM 1345 C C . ILE A 1 170 ? 6.751 14.182 -14.808 1.00 96.81 170 ILE A C 1
ATOM 1347 O O . ILE A 1 170 ? 7.145 14.223 -15.973 1.00 96.81 170 ILE A O 1
ATOM 1351 N N . ALA A 1 171 ? 7.518 13.722 -13.817 1.00 96.50 171 ALA A N 1
ATOM 1352 C CA . ALA A 1 171 ? 8.894 13.285 -14.013 1.00 96.50 171 ALA A CA 1
ATOM 1353 C C . ALA A 1 171 ? 8.979 12.078 -14.958 1.00 96.50 171 ALA A C 1
ATOM 1355 O O . ALA A 1 171 ? 9.816 12.070 -15.860 1.00 96.50 171 ALA A O 1
ATOM 1356 N N . SER A 1 172 ? 8.085 11.092 -14.815 1.00 95.25 172 SER A N 1
ATOM 1357 C CA . SER A 1 172 ? 8.054 9.920 -15.702 1.00 95.25 172 SER A CA 1
ATOM 1358 C C . SER A 1 172 ? 7.641 10.281 -17.127 1.00 95.25 172 SER A C 1
ATOM 1360 O O . SER A 1 172 ? 8.189 9.730 -18.079 1.00 95.25 172 SER A O 1
ATOM 1362 N N . LEU A 1 173 ? 6.711 11.225 -17.294 1.00 96.25 173 LEU A N 1
ATOM 1363 C CA . LEU A 1 173 ? 6.291 11.708 -18.608 1.00 96.25 173 LEU A CA 1
ATOM 1364 C C . LEU A 1 173 ? 7.433 12.442 -19.322 1.00 96.25 173 LEU A C 1
ATOM 1366 O O . LEU A 1 173 ? 7.714 12.152 -20.485 1.00 96.25 173 LEU A O 1
ATOM 1370 N N . ILE A 1 174 ? 8.126 13.342 -18.615 1.00 96.44 174 ILE A N 1
ATOM 1371 C CA . ILE A 1 174 ? 9.306 14.044 -19.137 1.00 96.44 174 ILE A CA 1
ATOM 1372 C C . ILE A 1 174 ? 10.401 13.035 -19.493 1.00 96.44 174 ILE A C 1
ATOM 1374 O O . ILE A 1 174 ? 10.949 13.095 -20.593 1.00 96.44 174 ILE A O 1
ATOM 1378 N N . ALA A 1 175 ? 10.687 12.075 -18.607 1.00 95.12 175 ALA A N 1
ATOM 1379 C CA . ALA A 1 175 ? 11.684 11.039 -18.851 1.00 95.12 175 ALA A CA 1
ATOM 1380 C C . ALA A 1 175 ? 11.350 10.211 -20.098 1.00 95.12 175 ALA A C 1
ATOM 1382 O O . ALA A 1 175 ? 12.219 10.015 -20.941 1.00 95.12 175 ALA A O 1
ATOM 1383 N N . LEU A 1 176 ? 10.099 9.771 -20.270 1.00 94.25 176 LEU A N 1
ATOM 1384 C CA . LEU A 1 176 ? 9.679 9.017 -21.456 1.00 94.25 176 LEU A CA 1
ATOM 1385 C C . LEU A 1 176 ? 9.788 9.835 -22.744 1.00 94.25 176 LEU A C 1
ATOM 1387 O O . LEU A 1 176 ? 10.195 9.287 -23.764 1.00 94.25 176 LEU A O 1
ATOM 1391 N N . LEU A 1 177 ? 9.457 11.128 -22.707 1.00 95.56 177 LEU A N 1
ATOM 1392 C CA . LEU A 1 177 ? 9.543 12.004 -23.874 1.00 95.56 177 LEU A CA 1
ATOM 1393 C C . LEU A 1 177 ? 11.004 12.244 -24.273 1.00 95.56 177 LEU A C 1
ATOM 1395 O O . LEU A 1 177 ? 11.375 12.003 -25.423 1.00 95.56 177 LEU A O 1
ATOM 1399 N N . VAL A 1 178 ? 11.849 12.636 -23.316 1.00 96.44 178 VAL A N 1
ATOM 1400 C CA . VAL A 1 178 ? 13.276 12.923 -23.538 1.00 96.44 178 VAL A CA 1
ATOM 1401 C C . VAL A 1 178 ? 14.050 11.661 -23.922 1.00 96.44 178 VAL A C 1
ATOM 1403 O O . VAL A 1 178 ? 14.880 11.692 -24.828 1.00 96.44 178 VAL A O 1
ATOM 1406 N N . LEU A 1 179 ? 13.765 10.529 -23.273 1.00 94.94 179 LEU A N 1
ATOM 1407 C CA . LEU A 1 179 ? 14.435 9.255 -23.543 1.00 94.94 179 LEU A CA 1
ATOM 1408 C C . LEU A 1 179 ? 13.793 8.474 -24.695 1.00 94.94 179 LEU A C 1
ATOM 1410 O O . LEU A 1 179 ? 14.308 7.412 -25.047 1.00 94.94 179 LEU A O 1
ATOM 1414 N N . SER A 1 180 ? 12.719 8.970 -25.319 1.00 94.81 180 SER A N 1
ATOM 1415 C CA . SER A 1 180 ? 12.041 8.278 -26.426 1.00 94.81 180 SER A CA 1
ATOM 1416 C C . SER A 1 180 ? 12.974 7.859 -27.575 1.00 94.81 180 SER A C 1
ATOM 1418 O O . SER A 1 180 ? 12.834 6.718 -28.030 1.00 94.81 180 SER A O 1
ATOM 1420 N N . PRO A 1 181 ? 13.989 8.650 -27.999 1.00 94.81 181 PRO A N 1
ATOM 1421 C CA . PRO A 1 181 ? 14.912 8.211 -29.047 1.00 94.81 181 PRO A CA 1
ATOM 1422 C C . PRO A 1 181 ? 15.781 7.032 -28.587 1.00 94.81 181 PRO A C 1
ATOM 1424 O O . PRO A 1 181 ? 16.026 6.095 -29.347 1.00 94.81 181 PRO A O 1
ATOM 1427 N N . ILE A 1 182 ? 16.205 7.042 -27.318 1.00 94.31 182 ILE A N 1
ATOM 1428 C CA . ILE A 1 182 ? 17.014 5.978 -26.708 1.00 94.31 182 ILE A CA 1
ATOM 1429 C C . ILE A 1 182 ? 16.177 4.709 -26.533 1.00 94.31 182 ILE A C 1
ATOM 1431 O O . ILE A 1 182 ? 16.657 3.617 -26.835 1.00 94.31 182 ILE A O 1
ATOM 1435 N N . LEU A 1 183 ? 14.923 4.838 -26.091 1.00 92.88 183 LEU A N 1
ATOM 1436 C CA . LEU A 1 183 ? 13.980 3.727 -25.960 1.00 92.88 183 LEU A CA 1
ATOM 1437 C C . LEU A 1 183 ? 13.722 3.056 -27.312 1.00 92.88 183 LEU A C 1
ATOM 1439 O O . LEU A 1 183 ? 13.766 1.829 -27.401 1.00 92.88 183 LEU A O 1
ATOM 1443 N N . LEU A 1 184 ? 13.504 3.846 -28.367 1.00 94.62 184 LEU A N 1
ATOM 1444 C CA . LEU A 1 184 ? 13.305 3.334 -29.722 1.00 94.62 184 LEU A CA 1
ATOM 1445 C C . LEU A 1 184 ? 14.561 2.619 -30.237 1.00 94.62 184 LEU A C 1
ATOM 1447 O O . LEU A 1 184 ? 14.481 1.493 -30.732 1.00 94.62 184 LEU A O 1
ATOM 1451 N N . PHE A 1 185 ? 15.733 3.232 -30.065 1.00 94.44 185 PHE A N 1
ATOM 1452 C CA . PHE A 1 185 ? 17.007 2.621 -30.438 1.00 94.44 185 PHE A CA 1
ATOM 1453 C C . PHE A 1 185 ? 17.253 1.303 -29.689 1.00 94.44 185 PHE A C 1
ATOM 1455 O O . PHE A 1 185 ? 17.589 0.285 -30.301 1.00 94.44 185 PHE A O 1
ATOM 1462 N N . ALA A 1 186 ? 17.033 1.287 -28.373 1.00 92.69 186 ALA A N 1
ATOM 1463 C CA . ALA A 1 186 ? 17.157 0.090 -27.552 1.00 92.69 186 ALA A CA 1
ATOM 1464 C C . ALA A 1 186 ? 16.177 -1.002 -28.004 1.00 92.69 186 ALA A C 1
ATOM 1466 O O . ALA A 1 186 ? 16.589 -2.153 -28.150 1.00 92.69 186 ALA A O 1
ATOM 1467 N N . ALA A 1 187 ? 14.923 -0.652 -28.303 1.00 92.94 187 ALA A N 1
ATOM 1468 C CA . ALA A 1 187 ? 13.909 -1.581 -28.795 1.00 92.94 187 ALA A CA 1
ATOM 1469 C C . ALA A 1 187 ? 14.327 -2.264 -30.110 1.00 92.94 187 ALA A C 1
ATOM 1471 O O . ALA A 1 187 ? 14.233 -3.491 -30.228 1.00 92.94 187 ALA A O 1
ATOM 1472 N N . ILE A 1 188 ? 14.857 -1.494 -31.069 1.00 93.38 188 ILE A N 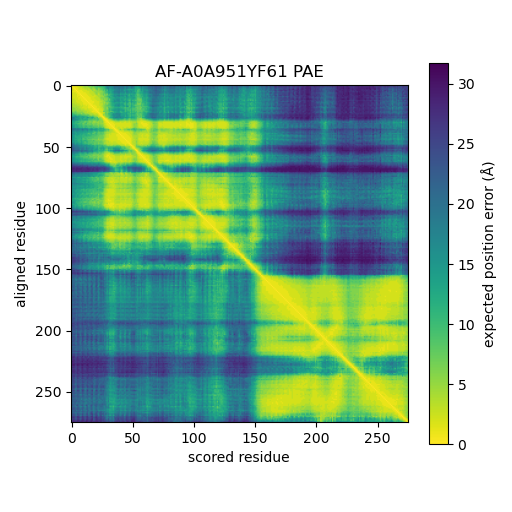1
ATOM 1473 C CA . ILE A 1 188 ? 15.378 -2.017 -32.341 1.00 93.38 188 ILE A CA 1
ATOM 1474 C C . ILE A 1 188 ? 16.556 -2.964 -32.083 1.00 93.38 188 ILE A C 1
ATOM 1476 O O . ILE A 1 188 ? 16.566 -4.096 -32.566 1.00 93.38 188 ILE A O 1
ATOM 1480 N N . ARG A 1 189 ? 17.533 -2.550 -31.267 1.00 93.69 189 ARG A N 1
ATOM 1481 C CA . ARG A 1 189 ? 18.712 -3.371 -30.936 1.00 93.69 189 ARG A CA 1
ATOM 1482 C C . ARG A 1 189 ? 18.342 -4.663 -30.210 1.00 93.69 189 ARG A C 1
ATOM 1484 O O . ARG A 1 189 ? 18.932 -5.704 -30.493 1.00 93.69 189 ARG A O 1
ATOM 1491 N N . VAL A 1 190 ? 17.338 -4.633 -29.332 1.00 91.44 190 VAL A N 1
ATOM 1492 C CA . VAL A 1 190 ? 16.799 -5.838 -28.684 1.00 91.44 190 VAL A CA 1
ATOM 1493 C C . VAL A 1 190 ? 16.229 -6.787 -29.728 1.00 91.44 190 VAL A C 1
ATOM 1495 O O . VAL A 1 190 ? 16.596 -7.963 -29.731 1.00 91.44 190 VAL A O 1
ATOM 1498 N N . LYS A 1 191 ? 15.404 -6.279 -30.652 1.00 90.06 191 LYS A N 1
ATOM 1499 C CA . LYS A 1 191 ? 14.794 -7.088 -31.714 1.00 90.06 191 LYS A CA 1
ATOM 1500 C C . LYS A 1 191 ? 15.833 -7.720 -32.645 1.00 90.06 191 LYS A C 1
ATOM 1502 O O . LYS A 1 191 ? 15.660 -8.868 -33.034 1.00 90.06 191 LYS A O 1
ATOM 1507 N N . LEU A 1 192 ? 16.911 -6.999 -32.952 1.00 89.56 192 LEU A N 1
ATOM 1508 C CA . LEU A 1 192 ? 18.009 -7.490 -33.790 1.00 89.56 192 LEU A CA 1
ATOM 1509 C C . LEU A 1 192 ? 18.947 -8.461 -33.059 1.00 89.56 192 LEU A C 1
ATOM 1511 O O . LEU A 1 192 ? 19.589 -9.286 -33.697 1.00 89.56 192 LEU A O 1
ATOM 1515 N N . SER A 1 193 ? 19.049 -8.376 -31.729 1.00 85.69 193 SER A N 1
ATOM 1516 C CA . SER A 1 193 ? 19.983 -9.213 -30.965 1.00 85.69 193 SER A CA 1
ATOM 1517 C C . SER A 1 193 ? 19.534 -10.669 -30.813 1.00 85.69 193 SER A C 1
ATOM 1519 O O . SER A 1 193 ? 20.369 -11.549 -30.629 1.00 85.69 193 SER A O 1
ATOM 1521 N N . SER A 1 194 ? 18.224 -10.926 -30.821 1.00 83.88 194 SER A N 1
ATOM 1522 C CA . SER A 1 194 ? 17.642 -12.266 -30.678 1.00 83.88 194 SER A CA 1
ATOM 1523 C C . SER A 1 194 ? 16.171 -12.282 -31.132 1.00 83.88 194 SER A C 1
ATOM 1525 O O . SER A 1 194 ? 15.479 -11.264 -31.008 1.00 83.88 194 SER A O 1
ATOM 1527 N N . PRO A 1 195 ? 15.642 -13.418 -31.622 1.00 82.75 195 PRO A N 1
ATOM 1528 C CA . PRO A 1 195 ? 14.215 -13.551 -31.917 1.00 82.75 195 PRO A CA 1
ATOM 1529 C C . PRO A 1 195 ? 13.371 -13.455 -30.631 1.00 82.75 195 PRO A C 1
ATOM 1531 O O . PRO A 1 195 ? 13.821 -13.851 -29.561 1.00 82.75 195 PRO A O 1
ATOM 1534 N N . GLY A 1 196 ? 12.150 -12.907 -30.722 1.00 84.25 196 GLY A N 1
ATOM 1535 C CA . GLY A 1 196 ? 11.187 -12.814 -29.605 1.00 84.25 196 GLY A CA 1
ATOM 1536 C C . GLY A 1 196 ? 10.576 -11.420 -29.371 1.00 84.25 196 GLY A C 1
ATOM 1537 O O . GLY A 1 196 ? 10.783 -10.491 -30.165 1.00 84.25 196 GLY A O 1
ATOM 1538 N N . ALA A 1 197 ? 9.863 -11.256 -28.247 1.00 88.94 197 ALA A N 1
A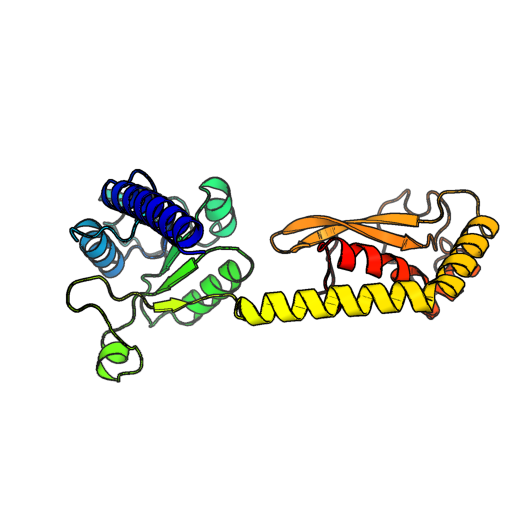TOM 1539 C CA . ALA A 1 197 ? 9.216 -10.008 -27.805 1.00 88.94 197 ALA A CA 1
ATOM 1540 C C . ALA A 1 197 ? 10.190 -8.991 -27.175 1.00 88.94 197 ALA A C 1
ATOM 1542 O O . ALA A 1 197 ? 11.036 -9.360 -26.365 1.00 88.94 197 ALA A O 1
ATOM 1543 N N . ILE A 1 198 ? 10.069 -7.709 -27.534 1.00 92.06 198 ILE A N 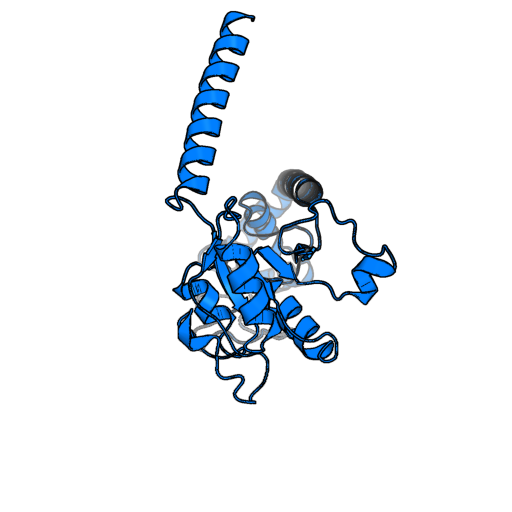1
ATOM 1544 C CA . ILE A 1 198 ? 10.993 -6.642 -27.093 1.00 92.06 198 ILE A CA 1
ATOM 1545 C C . ILE A 1 198 ? 10.900 -6.398 -25.581 1.00 92.06 198 ILE A C 1
ATOM 1547 O O . ILE A 1 198 ? 11.917 -6.196 -24.917 1.00 92.06 198 ILE A O 1
ATOM 1551 N N . ILE A 1 199 ? 9.678 -6.431 -25.051 1.00 92.12 199 ILE A N 1
ATOM 1552 C CA . ILE A 1 199 ? 9.386 -6.195 -23.640 1.00 92.12 199 ILE A CA 1
ATOM 1553 C C . ILE A 1 199 ? 9.243 -7.534 -22.924 1.00 92.12 199 ILE A C 1
ATOM 1555 O O . ILE A 1 199 ? 8.460 -8.389 -23.338 1.00 92.12 199 ILE A O 1
ATOM 1559 N N . TYR A 1 200 ? 9.988 -7.684 -21.836 1.00 90.00 200 TYR A N 1
ATOM 1560 C CA . TYR A 1 200 ? 9.819 -8.738 -20.850 1.00 90.00 200 TYR A CA 1
ATOM 1561 C C . TYR A 1 200 ? 8.913 -8.230 -19.724 1.00 90.00 200 TYR A C 1
ATOM 1563 O O . TYR A 1 200 ? 9.028 -7.077 -19.299 1.00 90.00 200 TYR A O 1
ATOM 1571 N N . ARG A 1 201 ? 7.997 -9.087 -19.269 1.00 90.31 201 ARG A N 1
ATOM 1572 C CA . ARG A 1 201 ? 7.037 -8.796 -18.200 1.00 90.31 201 ARG A CA 1
ATOM 1573 C C . ARG A 1 201 ? 7.258 -9.789 -17.072 1.00 90.31 201 ARG A C 1
ATOM 1575 O O . ARG A 1 201 ? 7.339 -10.984 -17.335 1.00 90.31 201 ARG A O 1
ATOM 1582 N N . GLN A 1 202 ? 7.340 -9.295 -15.843 1.00 87.06 202 GLN A N 1
ATOM 1583 C CA . GLN A 1 202 ? 7.473 -10.127 -14.648 1.00 87.06 202 GLN A CA 1
ATOM 1584 C C . GLN A 1 202 ? 6.490 -9.655 -13.57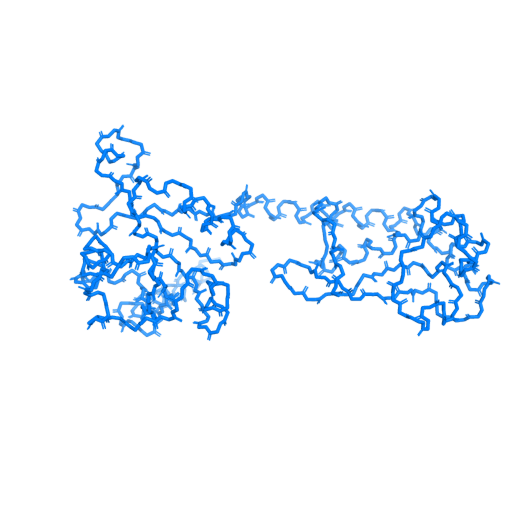5 1.00 87.06 202 GLN A C 1
ATOM 1586 O O . GLN A 1 202 ? 6.382 -8.455 -13.338 1.00 87.06 202 GLN A O 1
ATOM 1591 N N . GLN A 1 203 ? 5.795 -10.589 -12.927 1.00 89.38 203 GLN A N 1
ATOM 1592 C CA . GLN A 1 203 ? 4.917 -10.279 -11.801 1.00 89.38 203 GLN A CA 1
ATOM 1593 C C . GLN A 1 203 ? 5.744 -9.903 -10.561 1.00 89.38 203 GLN A C 1
ATOM 1595 O O . GLN A 1 203 ? 6.806 -10.482 -10.306 1.00 89.38 203 GLN A O 1
ATOM 1600 N N . ARG A 1 204 ? 5.286 -8.884 -9.836 1.00 88.75 204 ARG A N 1
ATOM 1601 C CA . ARG A 1 204 ? 5.877 -8.331 -8.612 1.00 88.75 204 ARG A CA 1
ATOM 1602 C C . ARG A 1 204 ? 4.771 -7.935 -7.646 1.00 88.75 204 ARG A C 1
ATOM 1604 O O . ARG A 1 204 ? 3.649 -7.703 -8.081 1.00 88.75 204 ARG A O 1
ATOM 1611 N N . ILE A 1 205 ? 5.113 -7.823 -6.368 1.00 83.56 205 ILE A N 1
ATOM 1612 C CA . ILE A 1 205 ? 4.202 -7.313 -5.340 1.00 83.56 205 ILE A CA 1
ATOM 1613 C C . ILE A 1 205 ? 4.337 -5.787 -5.274 1.00 83.56 205 ILE A C 1
ATOM 1615 O O . ILE A 1 205 ? 5.450 -5.261 -5.182 1.00 83.56 205 ILE A O 1
ATOM 1619 N N . GLY A 1 206 ? 3.210 -5.091 -5.400 1.00 82.69 206 GLY A N 1
ATOM 1620 C CA . GLY A 1 206 ? 3.092 -3.639 -5.343 1.00 82.69 206 GLY A CA 1
ATOM 1621 C C . GLY A 1 206 ? 2.596 -3.137 -3.988 1.00 82.69 206 GLY A C 1
ATOM 1622 O O . GLY A 1 206 ? 2.762 -3.784 -2.954 1.00 82.69 206 GLY A O 1
ATOM 1623 N N . LEU A 1 207 ? 2.000 -1.945 -3.998 1.00 75.25 207 LEU A N 1
ATOM 1624 C CA . LEU A 1 207 ? 1.418 -1.335 -2.804 1.00 75.25 207 LEU A CA 1
ATOM 1625 C C . LEU A 1 207 ? 0.280 -2.214 -2.251 1.00 75.25 207 LEU A C 1
ATOM 1627 O O . LEU A 1 207 ? -0.514 -2.740 -3.024 1.00 75.25 207 LEU A O 1
ATOM 1631 N N . PHE A 1 208 ? 0.211 -2.362 -0.925 1.00 70.38 208 PHE A N 1
ATOM 1632 C CA . PHE A 1 208 ? -0.791 -3.180 -0.220 1.00 70.38 208 PHE A CA 1
ATOM 1633 C C . PHE A 1 208 ? -0.825 -4.667 -0.609 1.00 70.38 208 PHE A C 1
ATOM 1635 O O . PHE A 1 208 ? -1.826 -5.336 -0.388 1.00 70.38 208 PHE A O 1
ATOM 1642 N N . GLY A 1 209 ? 0.261 -5.208 -1.168 1.00 72.62 209 GLY A N 1
ATOM 1643 C CA . GLY A 1 209 ? 0.311 -6.622 -1.544 1.00 72.62 209 GLY A CA 1
ATOM 1644 C C . GLY A 1 209 ? -0.283 -6.929 -2.924 1.00 72.62 209 GLY A C 1
ATOM 1645 O O . GLY A 1 209 ? -0.221 -8.076 -3.364 1.00 72.62 209 GLY A O 1
ATOM 1646 N N . GLU A 1 210 ? -0.792 -5.923 -3.639 1.00 76.62 210 GLU A N 1
ATOM 1647 C CA . GLU A 1 210 ? -1.416 -6.110 -4.949 1.00 76.62 210 GLU A CA 1
ATOM 1648 C C . GLU A 1 210 ? -0.378 -6.483 -6.024 1.00 76.62 210 GLU A C 1
ATOM 1650 O O . GLU A 1 210 ? 0.614 -5.763 -6.213 1.00 76.62 210 GLU A O 1
ATOM 1655 N N . PRO A 1 211 ? -0.560 -7.598 -6.756 1.00 87.06 211 PRO A N 1
ATOM 1656 C CA . PRO A 1 211 ? 0.382 -8.009 -7.783 1.00 87.06 211 PRO A CA 1
ATOM 1657 C C . PRO A 1 211 ? 0.290 -7.123 -9.035 1.00 87.06 211 PRO A C 1
ATOM 1659 O O . PRO A 1 211 ? -0.790 -6.850 -9.552 1.00 87.06 211 PRO A O 1
ATOM 1662 N N . PHE A 1 212 ? 1.438 -6.742 -9.600 1.00 92.06 212 PHE A N 1
ATOM 1663 C CA . PHE A 1 212 ? 1.519 -6.004 -10.866 1.00 92.06 212 PHE A CA 1
ATOM 1664 C C . PHE A 1 212 ? 2.640 -6.527 -11.771 1.00 92.06 212 PHE A C 1
ATOM 1666 O O . PHE A 1 212 ? 3.542 -7.248 -11.340 1.00 92.06 212 PHE A O 1
ATOM 1673 N N . TYR A 1 213 ? 2.605 -6.151 -13.051 1.00 92.31 213 TYR A N 1
ATOM 1674 C CA . TYR A 1 213 ? 3.623 -6.549 -14.026 1.00 92.31 213 TYR A CA 1
ATOM 1675 C C . TYR A 1 213 ? 4.655 -5.450 -14.251 1.00 92.31 213 TYR A C 1
ATOM 1677 O O . TYR A 1 213 ? 4.346 -4.427 -14.854 1.00 92.31 213 TYR A O 1
ATOM 1685 N N . ILE A 1 214 ? 5.911 -5.696 -13.881 1.00 92.62 214 ILE A N 1
ATOM 1686 C CA . ILE A 1 214 ? 7.021 -4.797 -14.207 1.00 92.62 214 ILE A CA 1
ATOM 1687 C C . ILE A 1 214 ? 7.422 -4.946 -15.681 1.00 92.62 214 ILE A C 1
ATOM 1689 O O . ILE A 1 214 ? 7.595 -6.068 -16.173 1.00 92.62 214 ILE A O 1
ATOM 1693 N N . TYR A 1 215 ? 7.596 -3.827 -16.389 1.00 93.56 215 TYR A N 1
ATOM 1694 C CA . TYR A 1 215 ? 8.053 -3.821 -17.782 1.00 93.56 215 TYR A CA 1
ATOM 1695 C C . TYR A 1 215 ? 9.559 -3.573 -17.857 1.00 93.56 215 TYR A C 1
ATOM 1697 O O . TYR A 1 215 ? 10.067 -2.591 -17.321 1.00 93.56 215 TYR A O 1
ATOM 1705 N N . LYS A 1 216 ? 10.284 -4.440 -18.567 1.00 93.00 216 LYS A N 1
ATOM 1706 C CA . LYS A 1 216 ? 11.713 -4.261 -18.870 1.00 93.00 216 LYS A CA 1
ATOM 1707 C C . LYS A 1 216 ? 11.998 -4.576 -20.329 1.00 93.00 216 LYS A C 1
ATOM 1709 O O . LYS A 1 216 ? 11.255 -5.331 -20.958 1.00 93.00 216 LYS A O 1
ATOM 1714 N N . PHE A 1 217 ? 13.097 -4.067 -20.875 1.00 93.12 217 PHE A N 1
ATOM 1715 C CA . PHE A 1 217 ? 13.590 -4.604 -22.141 1.00 93.12 217 PHE A CA 1
ATOM 1716 C C . PHE A 1 217 ? 14.154 -6.005 -21.941 1.00 93.12 217 PHE A C 1
ATOM 1718 O O . PHE A 1 217 ? 14.827 -6.302 -20.951 1.00 93.12 217 PHE A O 1
ATOM 1725 N N . ARG A 1 218 ? 13.907 -6.876 -22.918 1.00 91.19 218 ARG A N 1
ATOM 1726 C CA . ARG A 1 218 ? 14.440 -8.232 -22.910 1.00 91.19 218 ARG A CA 1
ATOM 1727 C C . ARG A 1 218 ? 15.968 -8.194 -23.011 1.00 91.19 218 ARG A C 1
ATOM 1729 O O . ARG A 1 218 ? 16.524 -7.847 -24.050 1.00 91.19 218 ARG A O 1
ATOM 1736 N N . SER A 1 219 ? 16.646 -8.580 -21.933 1.00 87.44 219 SER A N 1
ATOM 1737 C CA . SER A 1 219 ? 18.111 -8.677 -21.879 1.00 87.44 219 SER A CA 1
ATOM 1738 C C . SER A 1 219 ? 18.629 -10.116 -22.025 1.00 87.44 219 SER A C 1
ATOM 1740 O O . SER A 1 219 ? 19.776 -10.311 -22.433 1.00 87.44 219 SER A O 1
ATOM 1742 N N . MET A 1 220 ? 17.788 -11.119 -21.763 1.00 87.62 220 MET A N 1
ATOM 1743 C CA . MET A 1 220 ? 18.106 -12.549 -21.856 1.00 87.62 220 MET A CA 1
ATOM 1744 C C . MET A 1 220 ? 17.546 -13.204 -23.129 1.00 87.62 220 MET A C 1
ATOM 1746 O O . MET A 1 220 ? 16.615 -12.680 -23.746 1.00 87.62 220 MET A O 1
ATOM 1750 N N . TYR A 1 221 ? 18.116 -14.342 -23.535 1.00 84.44 221 TYR A N 1
ATOM 1751 C CA . TYR A 1 221 ? 17.563 -15.158 -24.622 1.00 84.44 221 TYR A CA 1
ATOM 1752 C C . TYR A 1 221 ? 16.184 -15.722 -24.246 1.00 84.44 221 TYR A C 1
ATOM 1754 O O . TYR A 1 221 ? 15.843 -15.873 -23.072 1.00 84.44 221 TYR A O 1
ATOM 1762 N N . VAL A 1 222 ? 15.372 -16.033 -25.257 1.00 76.69 222 VAL A N 1
ATOM 1763 C CA . VAL A 1 222 ? 14.063 -16.665 -25.047 1.00 76.69 222 VAL A CA 1
ATOM 1764 C C . VAL A 1 222 ? 14.269 -18.029 -24.385 1.00 76.69 222 VAL A C 1
ATOM 1766 O O . VAL A 1 222 ? 15.135 -18.791 -24.804 1.00 76.69 222 VAL A O 1
ATOM 1769 N N . ASN A 1 223 ? 13.469 -18.326 -23.357 1.00 72.31 223 ASN A N 1
ATOM 1770 C CA . ASN A 1 223 ? 13.568 -19.534 -22.531 1.00 72.31 223 ASN A CA 1
ATOM 1771 C C . ASN A 1 223 ? 14.850 -19.648 -21.679 1.00 72.31 223 ASN A C 1
ATOM 1773 O O . ASN A 1 223 ? 15.274 -20.748 -21.341 1.00 72.31 223 ASN A O 1
ATOM 1777 N N . ALA A 1 224 ? 15.459 -18.520 -21.309 1.00 66.31 224 ALA A N 1
ATOM 1778 C CA . ALA A 1 224 ? 16.595 -18.482 -20.385 1.00 66.31 224 ALA A CA 1
ATOM 1779 C C . ALA A 1 224 ? 16.279 -19.013 -18.968 1.00 66.31 224 ALA A C 1
ATOM 1781 O O . ALA A 1 224 ? 17.173 -19.493 -18.279 1.00 66.31 224 ALA A O 1
ATOM 1782 N N . GLU A 1 225 ? 15.028 -18.936 -18.517 1.00 69.25 225 GLU A N 1
ATOM 1783 C CA . GLU A 1 225 ? 14.605 -19.344 -17.165 1.00 69.25 225 GLU A CA 1
ATOM 1784 C C . GLU A 1 225 ? 13.797 -20.658 -17.180 1.00 69.25 225 GLU A C 1
ATOM 1786 O O . GLU A 1 225 ? 12.831 -20.797 -16.437 1.00 69.25 225 GLU A O 1
ATOM 1791 N N . LYS A 1 226 ? 14.156 -21.628 -18.041 1.00 62.84 226 LYS A N 1
ATOM 1792 C CA . LYS A 1 226 ? 13.471 -22.941 -18.087 1.00 62.84 226 LYS A CA 1
ATOM 1793 C C . LYS A 1 226 ? 13.522 -23.698 -16.756 1.00 62.84 226 LYS A C 1
ATOM 1795 O O . LYS A 1 226 ? 12.545 -24.351 -16.415 1.00 62.84 226 LYS A O 1
ATOM 1800 N N . ASP A 1 227 ? 14.615 -23.555 -16.011 1.00 62.38 227 ASP A N 1
ATOM 1801 C CA . ASP A 1 227 ? 14.844 -24.237 -14.728 1.00 62.38 227 ASP A CA 1
ATOM 1802 C C . ASP A 1 227 ? 14.417 -23.389 -13.513 1.00 62.38 227 ASP A C 1
ATOM 1804 O O . ASP A 1 227 ? 14.787 -23.675 -12.376 1.00 62.38 227 ASP A O 1
ATOM 1808 N N . GLY A 1 228 ? 13.650 -22.318 -13.746 1.00 61.03 228 GLY A N 1
ATOM 1809 C CA . GLY A 1 228 ? 13.165 -21.411 -12.710 1.00 61.03 228 GLY A CA 1
ATOM 1810 C C . GLY A 1 228 ? 13.989 -20.123 -12.539 1.00 61.03 228 GLY A C 1
ATOM 1811 O O . GLY A 1 228 ? 15.035 -19.921 -13.172 1.00 61.03 228 GLY A O 1
ATOM 1812 N N . PRO A 1 229 ? 13.491 -19.190 -11.708 1.00 60.88 229 PRO A N 1
ATOM 1813 C CA . PRO A 1 229 ? 14.072 -17.862 -11.544 1.00 60.88 229 PRO A CA 1
ATOM 1814 C C . PRO A 1 229 ? 15.361 -17.907 -10.707 1.00 60.88 229 PRO A C 1
ATOM 1816 O O . PRO A 1 229 ? 15.332 -17.841 -9.484 1.00 60.88 229 PRO A O 1
ATOM 1819 N N . ALA A 1 230 ? 16.517 -17.946 -11.370 1.00 65.25 230 ALA A N 1
ATOM 1820 C CA . ALA A 1 230 ? 17.827 -17.848 -10.718 1.00 65.25 230 ALA A CA 1
ATOM 1821 C C . ALA A 1 230 ? 18.391 -16.417 -10.760 1.00 65.25 230 ALA A C 1
ATOM 1823 O O . ALA A 1 230 ? 18.248 -15.707 -11.762 1.00 65.25 230 ALA A O 1
ATOM 1824 N N . LEU A 1 231 ? 19.091 -15.999 -9.697 1.00 63.09 231 LEU A N 1
ATOM 1825 C CA . LEU A 1 231 ? 19.865 -14.754 -9.691 1.00 63.09 231 LEU A CA 1
ATOM 1826 C C . LEU A 1 231 ? 20.927 -14.805 -10.796 1.00 63.09 231 LEU A C 1
ATOM 1828 O O . LEU A 1 231 ? 21.770 -15.695 -10.833 1.00 63.09 231 LEU A O 1
ATOM 1832 N N . SER A 1 232 ? 20.881 -13.846 -11.717 1.00 61.19 232 SER A N 1
ATOM 1833 C CA . SER A 1 232 ? 21.867 -13.757 -12.794 1.00 61.19 232 SER A CA 1
ATOM 1834 C C . SER A 1 232 ? 23.189 -13.194 -12.274 1.00 61.19 232 SER A C 1
ATOM 1836 O O . SER A 1 232 ? 23.191 -12.109 -11.684 1.00 61.19 232 SER A O 1
ATOM 1838 N N . SER A 1 233 ? 24.297 -13.875 -12.552 1.00 68.19 233 SER A N 1
ATOM 1839 C CA . SER A 1 233 ? 25.653 -13.397 -12.271 1.00 68.19 233 SER A CA 1
ATOM 1840 C C . SER A 1 233 ? 26.160 -12.439 -13.361 1.00 68.19 233 SER A C 1
ATOM 1842 O O . SER A 1 233 ? 25.538 -12.255 -14.412 1.00 68.19 233 SER A O 1
ATOM 1844 N N . HIS A 1 234 ? 27.304 -11.796 -13.110 1.00 59.66 234 HIS A N 1
ATOM 1845 C CA . HIS A 1 234 ? 27.898 -10.809 -14.020 1.00 59.66 234 HIS A CA 1
ATOM 1846 C C . HIS A 1 234 ? 28.293 -11.406 -15.392 1.00 59.66 234 HIS A C 1
ATOM 1848 O O . HIS A 1 234 ? 28.332 -10.690 -16.395 1.00 59.66 234 HIS A O 1
ATOM 1854 N N . GLU A 1 235 ? 28.517 -12.723 -15.446 1.00 65.31 235 GLU A N 1
ATOM 1855 C CA . GLU A 1 235 ? 28.885 -13.488 -16.646 1.00 65.31 235 GLU A CA 1
ATOM 1856 C C . GLU A 1 235 ? 27.842 -14.548 -17.021 1.00 65.31 235 GLU A C 1
ATOM 1858 O O . GLU A 1 235 ? 28.163 -15.595 -17.573 1.00 65.31 235 GLU A O 1
ATOM 1863 N N . ASP A 1 236 ? 26.567 -14.282 -16.743 1.00 76.38 236 ASP A N 1
ATOM 1864 C CA . ASP A 1 236 ? 25.501 -15.231 -17.050 1.00 76.38 236 ASP A CA 1
ATOM 1865 C C . ASP A 1 236 ? 25.383 -15.473 -18.580 1.00 76.38 236 ASP A C 1
ATOM 1867 O O . ASP A 1 236 ? 25.118 -14.521 -19.335 1.00 76.38 236 ASP A O 1
ATOM 1871 N N . PRO A 1 237 ? 25.559 -16.725 -19.065 1.00 77.69 237 PRO A N 1
ATOM 1872 C CA . PRO A 1 237 ? 25.510 -17.060 -20.492 1.00 77.69 237 PRO A CA 1
ATOM 1873 C C . PRO A 1 237 ? 24.113 -16.863 -21.096 1.00 77.69 237 PRO A C 1
ATOM 1875 O O . PRO A 1 237 ? 23.968 -16.764 -22.316 1.00 77.69 237 PRO A O 1
ATOM 1878 N N . ARG A 1 238 ? 23.079 -16.749 -20.255 1.00 82.94 238 ARG A N 1
ATOM 1879 C CA . ARG A 1 238 ? 21.692 -16.513 -20.668 1.00 82.94 238 ARG A CA 1
ATOM 1880 C C . ARG A 1 238 ? 21.437 -15.081 -21.137 1.00 82.94 238 ARG A C 1
ATOM 1882 O O . ARG A 1 238 ? 20.392 -14.804 -21.730 1.00 82.94 238 ARG A O 1
ATOM 1889 N N . ILE A 1 239 ? 22.359 -14.156 -20.870 1.00 84.75 239 ILE A N 1
ATOM 1890 C CA . ILE A 1 239 ? 22.243 -12.742 -21.236 1.00 84.75 239 ILE A CA 1
ATOM 1891 C C . ILE A 1 239 ? 22.790 -12.525 -22.652 1.00 84.75 239 ILE A C 1
ATOM 1893 O O . ILE A 1 239 ? 23.903 -12.926 -22.988 1.00 84.75 239 ILE A O 1
ATOM 1897 N N . THR A 1 240 ? 22.028 -11.822 -23.490 1.00 87.00 240 THR A N 1
ATOM 1898 C CA . THR A 1 240 ? 22.475 -11.441 -24.840 1.00 87.00 240 THR A CA 1
ATOM 1899 C C . THR A 1 240 ? 23.631 -10.432 -24.775 1.00 87.00 240 THR A C 1
ATOM 1901 O O . THR A 1 240 ? 23.735 -9.649 -23.828 1.00 87.00 240 THR A O 1
ATOM 1904 N N . LYS A 1 241 ? 24.486 -10.366 -25.808 1.00 86.94 241 LYS A N 1
ATOM 1905 C CA . LYS A 1 241 ? 25.587 -9.374 -25.857 1.00 86.94 241 LYS A CA 1
ATOM 1906 C C . LYS A 1 241 ? 25.077 -7.936 -25.675 1.00 86.94 241 LYS A C 1
ATOM 1908 O O . LYS A 1 241 ? 25.653 -7.165 -24.910 1.00 86.94 241 LYS A O 1
ATOM 1913 N N . TRP A 1 242 ? 23.964 -7.598 -26.332 1.00 89.94 242 TRP A N 1
ATOM 1914 C CA . TRP A 1 242 ? 23.293 -6.305 -26.163 1.00 89.94 242 TRP A CA 1
ATOM 1915 C C . TRP A 1 242 ? 22.644 -6.156 -24.780 1.00 89.94 242 TRP A C 1
ATOM 1917 O O . TRP A 1 242 ? 22.759 -5.108 -24.150 1.00 89.94 242 TRP A O 1
ATOM 1927 N N . GLY A 1 243 ? 22.029 -7.217 -24.259 1.00 87.88 243 GLY A N 1
ATOM 1928 C CA . GLY A 1 243 ? 21.463 -7.254 -22.913 1.00 87.88 243 GLY A CA 1
ATOM 1929 C C . GLY A 1 243 ? 22.481 -6.936 -21.824 1.00 87.88 243 GLY A C 1
ATOM 1930 O O . GLY A 1 243 ? 22.158 -6.206 -20.892 1.00 87.88 243 GLY A O 1
ATOM 1931 N N . ARG A 1 244 ? 23.728 -7.397 -21.967 1.00 87.88 244 ARG A N 1
ATOM 1932 C CA . ARG A 1 244 ? 24.816 -7.069 -21.035 1.00 87.88 244 ARG A CA 1
ATOM 1933 C C . ARG A 1 244 ? 25.104 -5.566 -21.006 1.00 87.88 244 ARG A C 1
ATOM 1935 O O . ARG A 1 244 ? 25.246 -4.995 -19.928 1.00 87.88 244 ARG A O 1
ATOM 1942 N N . PHE A 1 245 ? 25.127 -4.920 -22.175 1.00 90.50 245 PHE A N 1
ATOM 1943 C CA . PHE A 1 245 ? 25.272 -3.466 -22.274 1.00 90.50 245 PHE A CA 1
ATOM 1944 C C . PHE A 1 245 ? 24.091 -2.738 -21.622 1.00 90.50 245 PHE A C 1
ATOM 1946 O O . PHE A 1 245 ? 24.307 -1.866 -20.783 1.00 90.50 245 PHE A O 1
ATOM 1953 N N . MET A 1 246 ? 22.852 -3.131 -21.939 1.00 91.69 246 MET A N 1
ATOM 1954 C CA . MET A 1 246 ? 21.666 -2.498 -21.354 1.00 91.69 246 MET A CA 1
ATOM 1955 C C . MET A 1 246 ? 21.650 -2.602 -19.829 1.00 91.69 246 MET A C 1
ATOM 1957 O O . MET A 1 246 ? 21.421 -1.596 -19.169 1.00 91.69 246 MET A O 1
ATOM 1961 N N . ARG A 1 247 ? 21.965 -3.779 -19.271 1.00 89.94 247 ARG A N 1
ATOM 1962 C CA . ARG A 1 247 ? 21.994 -4.004 -17.819 1.00 89.94 247 ARG A CA 1
ATOM 1963 C C . ARG A 1 247 ? 23.074 -3.184 -17.125 1.00 89.94 247 ARG A C 1
ATOM 1965 O O . ARG A 1 247 ? 22.835 -2.719 -16.012 1.00 89.94 247 ARG A O 1
ATOM 1972 N N . LYS A 1 248 ? 24.234 -2.980 -17.764 1.00 89.06 248 LYS A N 1
ATOM 1973 C CA . LYS A 1 248 ? 25.314 -2.131 -17.230 1.00 89.06 248 LYS A CA 1
ATOM 1974 C C . LYS A 1 248 ? 24.851 -0.683 -17.049 1.00 89.06 248 LYS A C 1
ATOM 1976 O O . LYS A 1 248 ? 25.143 -0.085 -16.023 1.00 89.06 248 LYS A O 1
ATOM 1981 N N . TRP A 1 249 ? 24.094 -0.161 -18.012 1.00 90.44 249 TRP A N 1
ATOM 1982 C CA . TRP A 1 249 ? 23.589 1.217 -18.008 1.00 90.44 249 TRP A CA 1
ATOM 1983 C C . TRP A 1 249 ? 22.139 1.353 -17.517 1.00 90.44 249 TRP A C 1
ATOM 1985 O O . TRP A 1 249 ? 21.566 2.431 -17.619 1.00 90.44 249 TRP A O 1
ATOM 1995 N N . ARG A 1 250 ? 21.529 0.266 -17.021 1.00 90.44 250 ARG A N 1
ATOM 1996 C CA . ARG A 1 250 ? 20.111 0.186 -16.609 1.00 90.44 250 ARG A CA 1
ATOM 1997 C C . ARG A 1 250 ? 19.112 0.653 -17.673 1.00 90.44 250 ARG A C 1
ATOM 1999 O O . ARG A 1 250 ? 17.977 1.007 -17.368 1.00 90.44 250 ARG A O 1
ATOM 2006 N N . ILE A 1 251 ? 19.504 0.587 -18.944 1.00 91.88 251 ILE A N 1
ATOM 2007 C CA . ILE A 1 251 ? 18.629 0.919 -20.076 1.00 91.88 251 ILE A CA 1
ATOM 2008 C C . ILE A 1 251 ? 17.450 -0.060 -20.129 1.00 91.88 251 ILE A C 1
ATOM 2010 O O . ILE A 1 251 ? 16.355 0.306 -20.546 1.00 91.88 251 ILE A O 1
ATOM 2014 N N . ASP A 1 252 ? 17.650 -1.296 -19.664 1.00 91.56 252 ASP A N 1
ATOM 2015 C CA . ASP A 1 252 ? 16.612 -2.320 -19.605 1.00 91.56 252 ASP A CA 1
ATOM 2016 C C . ASP A 1 252 ? 15.469 -1.990 -18.640 1.00 91.56 252 ASP A C 1
ATOM 2018 O O . ASP A 1 252 ? 14.375 -2.526 -18.801 1.00 91.56 252 ASP A O 1
ATOM 2022 N N . GLU A 1 253 ? 15.692 -1.093 -17.681 1.00 92.44 253 GLU A N 1
ATOM 2023 C CA . GLU A 1 253 ? 14.706 -0.692 -16.677 1.00 92.44 253 GLU A CA 1
ATOM 2024 C C . GLU A 1 253 ? 13.900 0.547 -17.078 1.00 92.44 253 GLU A C 1
ATOM 2026 O O . GLU A 1 253 ? 12.864 0.806 -16.477 1.00 92.44 253 GLU A O 1
ATOM 2031 N N . LEU A 1 254 ? 14.294 1.267 -18.133 1.00 93.25 254 LEU A N 1
ATOM 2032 C CA . LEU A 1 254 ? 13.591 2.475 -18.583 1.00 93.25 254 LEU A CA 1
ATOM 2033 C C . LEU A 1 254 ? 12.101 2.262 -18.926 1.00 93.25 254 LEU A C 1
ATOM 2035 O O . LEU A 1 254 ? 11.308 3.162 -18.653 1.00 93.25 254 LEU A O 1
ATOM 2039 N N . PRO A 1 255 ? 11.649 1.102 -19.453 1.00 94.06 255 PRO A N 1
ATOM 2040 C CA . PRO A 1 255 ? 10.217 0.858 -19.637 1.00 94.06 255 PRO A CA 1
ATOM 2041 C C . PRO A 1 255 ? 9.387 0.918 -18.339 1.00 94.06 255 PRO A C 1
ATOM 2043 O O . PRO A 1 255 ? 8.172 1.095 -18.420 1.00 94.06 255 PRO A O 1
ATOM 2046 N N . GLN A 1 256 ? 10.008 0.841 -17.154 1.00 94.62 256 GLN A N 1
ATOM 2047 C CA . GLN A 1 256 ? 9.319 0.955 -15.861 1.00 94.62 256 GLN A CA 1
ATOM 2048 C C . GLN A 1 256 ? 8.701 2.338 -15.624 1.00 94.62 256 GLN A C 1
ATOM 2050 O O . GLN A 1 256 ? 7.749 2.445 -14.853 1.00 94.62 256 GLN A O 1
ATOM 2055 N N . PHE A 1 257 ? 9.142 3.392 -16.324 1.00 94.69 257 PHE A N 1
ATOM 2056 C CA . PHE A 1 257 ? 8.459 4.692 -16.264 1.00 94.69 257 PHE A CA 1
ATOM 2057 C C . PHE A 1 257 ? 6.980 4.588 -16.666 1.00 94.69 257 PHE A C 1
ATOM 2059 O O . PHE A 1 257 ? 6.143 5.334 -16.162 1.00 94.69 257 PHE A O 1
ATOM 2066 N N . TYR A 1 258 ? 6.622 3.611 -17.506 1.00 94.06 258 TYR A N 1
ATOM 2067 C CA . TYR A 1 258 ? 5.227 3.326 -17.826 1.00 94.06 258 TYR A CA 1
ATOM 2068 C C . TYR A 1 258 ? 4.447 2.726 -16.640 1.00 94.06 258 TYR A C 1
ATOM 2070 O O . TYR A 1 258 ? 3.285 3.081 -16.441 1.00 94.06 258 TYR A O 1
ATOM 2078 N N . ASN A 1 259 ? 5.076 1.879 -15.811 1.00 94.31 259 ASN A N 1
ATOM 2079 C CA . ASN A 1 259 ? 4.474 1.394 -14.558 1.00 94.31 259 ASN A CA 1
ATOM 2080 C C . ASN A 1 259 ? 4.185 2.557 -13.601 1.00 94.31 259 ASN A C 1
ATOM 2082 O O . ASN A 1 259 ? 3.130 2.600 -12.966 1.00 94.31 259 ASN A O 1
ATOM 2086 N N . ILE A 1 260 ? 5.093 3.538 -13.545 1.00 94.38 260 ILE A N 1
ATOM 2087 C CA . ILE A 1 260 ? 4.894 4.743 -12.737 1.00 94.38 260 ILE A CA 1
ATOM 2088 C C . ILE A 1 260 ? 3.697 5.538 -13.264 1.00 94.38 260 ILE A C 1
ATOM 2090 O O . ILE A 1 260 ? 2.815 5.889 -12.486 1.00 94.38 260 ILE A O 1
ATOM 2094 N N . LEU A 1 261 ? 3.571 5.752 -14.577 1.00 93.31 261 LEU A N 1
ATOM 2095 C CA . LEU A 1 261 ? 2.393 6.426 -15.141 1.00 93.31 261 LEU A CA 1
ATOM 2096 C C . LEU A 1 261 ? 1.078 5.701 -14.814 1.00 93.31 261 LEU A C 1
ATOM 2098 O O . LEU A 1 261 ? 0.106 6.358 -14.447 1.00 93.31 261 LEU A O 1
ATOM 2102 N N . LYS A 1 262 ? 1.062 4.364 -14.846 1.00 91.75 262 LYS A N 1
ATOM 2103 C CA . LYS A 1 262 ? -0.103 3.552 -14.453 1.00 91.75 262 LYS A CA 1
ATOM 2104 C C . LYS A 1 262 ? -0.456 3.619 -12.966 1.00 91.75 262 LYS A C 1
ATOM 2106 O O . LYS A 1 262 ? -1.595 3.345 -12.615 1.00 91.75 262 LYS A O 1
ATOM 2111 N N . GLY A 1 263 ? 0.489 4.004 -12.111 1.00 90.00 263 GLY A N 1
ATOM 2112 C CA . GLY A 1 263 ? 0.293 4.039 -10.657 1.00 90.00 263 GLY A CA 1
ATOM 2113 C C . GLY A 1 263 ? 0.654 2.741 -9.946 1.00 90.00 263 GLY A C 1
ATOM 2114 O O . GLY A 1 263 ? 0.390 2.610 -8.761 1.00 90.00 263 GLY A O 1
ATOM 2115 N N . GLU A 1 264 ? 1.296 1.813 -10.651 1.00 90.44 264 GLU A N 1
ATOM 2116 C CA . GLU A 1 264 ? 1.770 0.543 -10.092 1.00 90.44 264 GLU A CA 1
ATOM 2117 C C . GLU A 1 264 ? 3.112 0.718 -9.351 1.00 90.44 264 GLU A C 1
ATOM 2119 O O . GLU A 1 264 ? 3.472 -0.086 -8.497 1.00 90.44 264 GLU A O 1
ATOM 2124 N N . MET A 1 265 ? 3.868 1.775 -9.680 1.00 90.69 265 MET A N 1
ATOM 2125 C CA . MET A 1 265 ? 5.173 2.094 -9.092 1.00 90.69 265 MET A CA 1
ATOM 2126 C C . MET A 1 265 ? 5.323 3.594 -8.804 1.00 90.69 265 MET A C 1
ATOM 2128 O O . MET A 1 265 ? 4.602 4.435 -9.343 1.00 90.69 265 MET A O 1
ATOM 2132 N N . SER A 1 266 ? 6.318 3.920 -7.982 1.00 90.50 26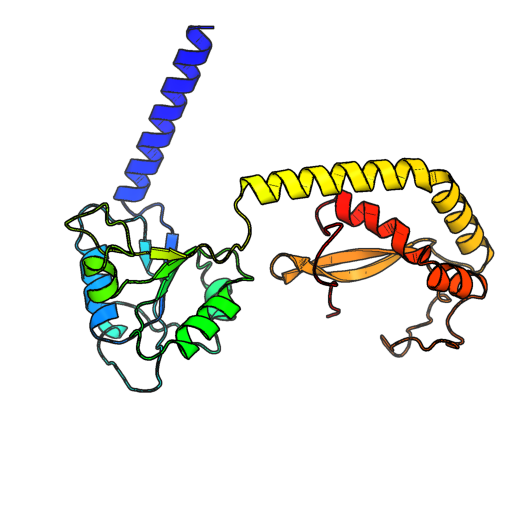6 SER A N 1
ATOM 2133 C CA . SER A 1 266 ? 6.767 5.279 -7.662 1.00 90.50 266 SER A CA 1
ATOM 2134 C C . SER A 1 266 ? 8.217 5.463 -8.121 1.00 90.50 266 SER A C 1
ATOM 2136 O O . SER A 1 266 ? 8.977 4.496 -8.164 1.00 90.50 266 SER A O 1
ATOM 2138 N N . LEU A 1 267 ? 8.620 6.697 -8.444 1.00 89.62 267 LEU A N 1
ATOM 2139 C CA . LEU A 1 267 ? 9.996 7.004 -8.860 1.00 89.62 267 LEU A CA 1
ATOM 2140 C C . LEU A 1 267 ? 11.007 6.815 -7.716 1.00 89.62 267 LEU A C 1
ATOM 2142 O O . LEU A 1 267 ? 12.160 6.465 -7.946 1.00 89.62 267 LEU A O 1
ATOM 2146 N N . VAL A 1 268 ? 10.548 7.010 -6.477 1.00 84.75 268 VAL A N 1
ATOM 2147 C CA . VAL A 1 268 ? 11.296 6.738 -5.242 1.00 84.75 268 VAL A CA 1
ATOM 2148 C C . VAL A 1 268 ? 10.412 5.891 -4.333 1.00 84.75 268 VAL A C 1
ATOM 2150 O O . VAL A 1 268 ? 9.327 6.331 -3.943 1.00 84.75 268 VAL A O 1
ATOM 2153 N N . GLY A 1 269 ? 10.848 4.673 -4.026 1.00 82.31 269 GLY A N 1
ATOM 2154 C CA . GLY A 1 269 ? 10.107 3.728 -3.193 1.00 82.31 269 GLY A CA 1
ATOM 2155 C C . GLY A 1 269 ? 10.891 2.438 -2.932 1.00 82.31 269 GLY A C 1
ATOM 2156 O O . GLY A 1 269 ? 11.952 2.239 -3.534 1.00 82.31 269 GLY A O 1
ATOM 2157 N N . PRO A 1 270 ? 10.393 1.570 -2.033 1.00 77.06 270 PRO A N 1
ATOM 2158 C CA . PRO A 1 270 ? 10.990 0.263 -1.779 1.00 77.06 270 PRO A CA 1
ATOM 2159 C C . PRO A 1 270 ? 11.012 -0.582 -3.058 1.00 77.06 270 PRO A C 1
ATOM 2161 O O . PRO A 1 270 ? 10.166 -0.444 -3.945 1.00 77.06 270 PRO A O 1
ATOM 2164 N N . ARG A 1 271 ? 12.021 -1.447 -3.181 1.00 76.69 271 ARG A N 1
ATOM 2165 C CA . ARG A 1 271 ? 12.224 -2.240 -4.396 1.00 76.69 271 ARG A CA 1
ATOM 2166 C C . ARG A 1 271 ? 11.190 -3.378 -4.450 1.00 76.69 271 ARG A C 1
ATOM 2168 O O . ARG A 1 271 ? 11.130 -4.135 -3.490 1.00 76.69 271 ARG A O 1
ATOM 2175 N N . PRO A 1 272 ? 10.436 -3.561 -5.554 1.00 76.88 272 PRO A N 1
ATOM 2176 C CA . PRO A 1 272 ? 9.407 -4.599 -5.620 1.00 76.88 272 PRO A CA 1
ATOM 2177 C C . PRO A 1 272 ? 9.999 -6.009 -5.509 1.00 76.88 272 PRO A C 1
ATOM 2179 O O . PRO A 1 272 ? 10.852 -6.403 -6.318 1.00 76.88 272 PRO A O 1
ATOM 2182 N N . GLU A 1 273 ? 9.527 -6.788 -4.541 1.00 74.38 273 GLU A N 1
ATOM 2183 C CA . GLU A 1 273 ? 9.976 -8.163 -4.313 1.00 74.38 273 GLU A CA 1
ATOM 2184 C C . GLU A 1 273 ? 9.298 -9.159 -5.271 1.00 74.38 273 GLU A C 1
ATOM 2186 O O . GLU A 1 273 ? 8.308 -8.850 -5.943 1.00 74.38 273 GLU A O 1
ATOM 2191 N N . ARG A 1 274 ? 9.926 -10.328 -5.442 1.00 63.81 274 ARG A N 1
ATOM 2192 C CA . ARG A 1 274 ? 9.390 -11.451 -6.232 1.00 63.81 274 ARG A CA 1
ATOM 2193 C C . ARG A 1 274 ? 8.478 -12.283 -5.327 1.00 63.81 274 ARG A C 1
ATOM 2195 O O . ARG A 1 274 ? 8.841 -12.484 -4.175 1.00 63.81 274 ARG A O 1
ATOM 2202 N N . GLN A 1 275 ? 7.357 -12.759 -5.875 1.00 55.38 275 GLN A N 1
ATOM 2203 C CA . GLN A 1 275 ? 6.702 -13.969 -5.366 1.00 55.38 275 GLN A CA 1
ATOM 2204 C C . GLN A 1 275 ? 7.536 -15.195 -5.732 1.00 55.38 275 GLN A C 1
ATOM 2206 O O . GLN A 1 275 ? 8.180 -15.154 -6.813 1.00 55.38 275 GLN A O 1
#

Radius of gyration: 26.16 Å; Cα contacts (8 Å, |Δi|>4): 352; chains: 1; bounding box: 59×55×66 Å

Sequence (275 aa):
MVIHTATTLTIRLILLNRVKHNLIKGNVGFNTLIIGGNQKAIDLYKSITGSRRALGNVFKGFIYSTKENGNGMSQYLPQLGHLSELEKIIDEHDIEEVIIAVDTSEHHLLENILARLSYRPVVVKIQPDLYDIISGSVKTSNVYDAVLIHIYPDLMPDWQRVCKRAIDIIASLIALLVLSPILLFAAIRVKLSSPGAIIYRQQRIGLFGEPFYIYKFRSMYVNAEKDGPALSSHEDPRITKWGRFMRKWRIDELPQFYNILKGEMSLVGPRPERQ

Mean predicted aligned error: 14.12 Å

Nearest PDB structures (foldseek):
  8g1n-assembly1_A  TM=8.561E-01  e=1.310E-08  Campylobacter concisus 13826
  8g1n-assembly2_B  TM=8.557E-01  e=1.310E-08  Campylobacter concisus 13826
  8e37-assembly3_C  TM=8.405E-01  e=3.757E-08  Campylobacter concisus 13826
  5zz6-assembly1_A  TM=6.464E-01  e=1.816E-03  Thermotoga maritima MSB8
  5zz5-assembly2_C  TM=6.254E-01  e=3.821E-03  Thermotoga maritima MSB8

pLDDT: mean 79.97, std 12.83, range [43.06, 96.81]

Solvent-accessible surface area (backbone atoms only — not comparable to full-atom values): 15712 Å² total; per-residue (Å²): 108,70,66,62,53,51,53,51,49,51,53,50,51,52,50,51,51,50,52,51,50,32,24,72,68,62,80,40,57,42,32,22,36,36,38,24,30,44,71,66,28,46,52,48,52,47,44,42,70,68,38,97,67,49,88,22,70,38,76,73,24,29,25,46,77,58,94,67,86,45,85,61,42,70,82,79,34,53,74,74,58,46,71,92,45,45,71,56,50,35,66,77,59,61,42,39,30,38,38,40,37,64,65,79,91,44,56,70,56,53,52,52,51,51,60,67,47,43,63,45,96,43,46,35,31,32,56,71,54,71,66,44,51,76,70,58,78,48,90,79,90,64,96,86,54,72,67,60,47,75,46,72,57,59,93,58,56,70,70,54,51,52,51,51,51,51,50,34,37,53,53,29,51,50,48,51,62,73,41,39,66,57,51,52,51,50,44,52,52,38,46,74,72,44,80,74,71,48,65,39,76,46,74,26,42,36,75,77,68,44,75,44,68,50,42,25,46,44,33,52,48,82,76,61,54,77,92,47,97,68,89,79,57,100,80,43,84,48,45,36,81,64,23,52,54,29,58,74,71,48,58,28,50,56,53,33,40,56,38,26,63,74,64,64,44,64,88,78,72,85,78,69,49,75,125

Foldseek 3Di:
DVVVVVVVVVVVVVVVVVVQVCLLVLVAAAAEEEEALAVQSVVQVCQLVVDSRNVRYDHAAYEYLDPDDSPDRCVPGPHQYYPVCVVVSCVVRVGAEYEYRDDPVPVVSVVVSLVVCLLDNHWYWYQDDPVCVVVVVDDDDDPRGRDIDTDPSPPDDPVRVVVQLVCLQVVLVVLCVVCVVVLVVQQVVLVVQAPDDQWDWAWFQFRSRDIDIQIFGDQFYPCLQVVHDDDADLPRPRGTPSSNVCVVVVVRRSVRSVVSNVVRDGPDDDDTDHD

Secondary structure (DSSP, 8-state):
-HHHHHHHHHHHHHHHHHHHHHHHTTSS-EEEEEE--SHHHHHHHHHHHHSSS--SEEEEEEEESSSS--TTGGGTS-EEEEGGGHHHHHHHTT--EEEE---GGGHHHHHHHHHHHTTSS-EEEEPPPHHHHHTT-S----SSS---EEE---SS-HHHHHHHHHHHHHHHHHHHHHTHHHHHHHHHHHHHHSSS-SEEEEEEE-GGG-EEEEEEE--BPTTTTTT--PPPPTT-TTB-HHHHHHHHTTGGGGGGHHHHHHTS--SSSPPPPP-